Protein 3S98 (pdb70)

B-factor: mean 42.47, std 14.59, range [14.58, 125.99]

Organism: Homo sapiens (NCBI:txid9606)

GO terms:
  GO:0004905 type I interferon receptor activity (F, IDA)
  GO:0035458 cellular response to interferon-beta (P, IDA)
  GO:0008269 JAK pathway signal transduction adaptor activity (F, IDA)
  GO:0060337 type I interferon-mediated signaling pathway (P, IDA)
  GO:0007259 cell surface receptor signaling pathway via JAK-STAT (P, IDA)
  GO:0008269 JAK pathway signal transduction adaptor activity (F, TAS)
  GO:1901857 positive regulation of cellular respiration (P, IMP)
  GO:0005886 plasma membrane (C, IDA)
  GO:0005764 lysosome (C, EXP)
  GO:0005770 late endosome (C, EXP)
  GO:0005886 plasma membrane (C, EXP)
  GO:0004905 type I interferon receptor activity (F, IMP)
  GO:0005886 plasma membrane (C, IMP)
  GO:0005515 protein binding (F, IPI)
  GO:0019955 cytokine binding (F, IPI)
  GO:0005886 plasma membrane (C, TAS)
  GO:0009615 response to virus (P, TAS)
  GO:0007259 cell surface receptor signaling pathway via JAK-STAT (P, TAS)

Solvent-accessible surface area: 15325 Å² total

Radius of gyration: 26.73 Å; Cα contacts (8 Å, |Δi|>4): 646; chains: 1; bounding box: 54×43×88 Å

Structure (mmCIF, N/CA/C/O backbone):
data_3S98
#
_entry.id   3S98
#
_cell.length_a   47.090
_cell.length_b   86.180
_cell.length_c   91.340
_cell.angle_alpha   90.00
_cell.angle_beta   90.00
_cell.angle_gamma   90.00
#
_symmetry.space_group_name_H-M   'P 21 21 21'
#
loop_
_entity.id
_entity.type
_entity.pdbx_description
1 polymer 'Interferon alpha/beta receptor 1'
2 non-polymer 2-acetamido-2-deoxy-beta-D-glucopyranose
3 water water
#
loop_
_atom_site.group_PDB
_atom_site.id
_atom_site.type_symbol
_atom_site.label_atom_id
_atom_site.label_alt_id
_atom_site.label_comp_id
_atom_site.label_asym_id
_atom_site.label_entity_id
_atom_site.label_seq_id
_atom_site.pdbx_PDB_ins_code
_atom_site.Cartn_x
_atom_site.Cartn_y
_atom_site.Cartn_z
_atom_site.occupancy
_atom_site.B_iso_or_equiv
_atom_site.auth_seq_id
_atom_site.auth_comp_id
_atom_site.auth_asym_id
_atom_site.auth_atom_id
_atom_site.pdbx_PDB_model_num
ATOM 1 N N . GLN A 1 8 ? 12.640 -24.113 12.949 1.00 72.01 7 GLN A N 1
ATOM 2 C CA . GLN A 1 8 ? 11.711 -23.686 11.926 1.00 75.64 7 GLN A CA 1
ATOM 3 C C . GLN A 1 8 ? 12.362 -22.876 10.858 1.00 67.33 7 GLN A C 1
ATOM 4 O O . GLN A 1 8 ? 13.162 -22.045 11.125 1.00 64.55 7 GLN A O 1
ATOM 10 N N . LYS A 1 9 ? 12.028 -23.145 9.620 1.00 67.30 8 LYS A N 1
ATOM 11 C CA . LYS A 1 9 ? 12.577 -22.359 8.534 1.00 69.02 8 LYS A CA 1
ATOM 12 C C . LYS A 1 9 ? 11.605 -22.295 7.383 1.00 61.73 8 LYS A C 1
ATOM 13 O O . LYS A 1 9 ? 10.623 -23.002 7.343 1.00 52.02 8 LYS A O 1
ATOM 15 N N . VAL A 1 10 ? 11.893 -21.384 6.478 1.00 64.64 9 VAL A N 1
ATOM 16 C CA . VAL A 1 10 ? 11.033 -21.073 5.367 1.00 56.68 9 VAL A CA 1
ATOM 17 C C . VAL A 1 10 ? 11.808 -21.031 4.058 1.00 53.54 9 VAL A C 1
ATOM 18 O O . VAL A 1 10 ? 12.952 -20.632 4.004 1.00 47.45 9 VAL A O 1
ATOM 22 N N . GLU A 1 11 ? 11.140 -21.458 3.008 1.00 45.16 10 GLU A N 1
ATOM 23 C CA . GLU A 1 11 ? 11.630 -21.296 1.651 1.00 48.05 10 GLU A CA 1
ATOM 24 C C . GLU A 1 11 ? 10.534 -20.569 0.903 1.00 44.89 10 GLU A C 1
ATOM 25 O O . GLU A 1 11 ? 9.404 -20.464 1.391 1.00 36.32 10 GLU A O 1
ATOM 27 N N . VAL A 1 12 ? 10.859 -20.059 -0.276 1.00 40.54 11 VAL A N 1
ATOM 28 C CA . VAL A 1 12 ? 9.859 -19.388 -1.080 1.00 35.88 11 VAL A CA 1
ATOM 29 C C . VAL A 1 12 ? 9.918 -19.917 -2.502 1.00 39.94 11 VAL A C 1
ATOM 30 O O . VAL A 1 12 ? 10.995 -20.118 -3.071 1.00 40.99 11 VAL A O 1
ATOM 34 N N . ASP A 1 13 ? 8.745 -20.182 -3.052 1.00 40.48 12 ASP A N 1
ATOM 35 C CA . ASP A 1 13 ? 8.636 -20.597 -4.436 1.00 36.64 12 ASP A CA 1
ATOM 36 C C . ASP A 1 13 ? 8.074 -19.416 -5.178 1.00 34.89 12 ASP A C 1
ATOM 37 O O . ASP A 1 13 ? 7.552 -18.483 -4.556 1.00 30.47 12 ASP A O 1
ATOM 42 N N . ILE A 1 14 ? 8.194 -19.436 -6.500 1.00 31.61 13 ILE A N 1
ATOM 43 C CA . ILE A 1 14 ? 7.603 -18.392 -7.311 1.00 32.17 13 ILE A CA 1
ATOM 44 C C . ILE A 1 14 ? 6.790 -19.044 -8.428 1.00 36.43 13 ILE A C 1
ATOM 45 O O . ILE A 1 14 ? 7.263 -19.965 -9.108 1.00 37.66 13 ILE A O 1
ATOM 50 N N . ILE A 1 15 ? 5.553 -18.598 -8.581 1.00 31.90 14 ILE A N 1
ATOM 51 C CA . ILE A 1 15 ? 4.768 -18.952 -9.756 1.00 35.05 14 ILE A CA 1
ATOM 52 C C . ILE A 1 15 ? 4.374 -17.644 -10.415 1.00 41.54 14 ILE A C 1
ATOM 53 O O . ILE A 1 15 ? 3.760 -16.794 -9.770 1.00 35.31 14 ILE A O 1
ATOM 58 N N . ASP A 1 16 ? 4.738 -17.472 -11.687 1.00 34.89 15 ASP A N 1
ATOM 59 C CA . ASP A 1 16 ? 4.522 -16.196 -12.366 1.00 35.54 15 ASP A CA 1
ATOM 60 C C . ASP A 1 16 ? 4.974 -15.007 -11.503 1.00 32.80 15 ASP A C 1
ATOM 61 O O . ASP A 1 16 ? 6.158 -14.891 -11.182 1.00 37.61 15 ASP A O 1
ATOM 66 N N . ASP A 1 17 ? 4.047 -14.116 -11.152 1.00 33.88 16 ASP A N 1
ATOM 67 C CA . ASP A 1 17 ? 4.406 -12.905 -10.409 1.00 40.31 16 ASP A CA 1
ATOM 68 C C . ASP A 1 17 ? 4.187 -13.035 -8.895 1.00 38.91 16 ASP A C 1
ATOM 69 O O . ASP A 1 17 ? 4.101 -12.021 -8.199 1.00 34.84 16 ASP A O 1
ATOM 74 N N . ASN A 1 18 ? 4.087 -14.223 -8.358 1.00 36.44 17 ASN A N 1
ATOM 75 C CA . ASN A 1 18 ? 3.836 -14.376 -6.934 1.00 33.98 17 ASN A CA 1
ATOM 76 C C . ASN A 1 18 ? 4.909 -15.101 -6.167 1.00 34.30 17 ASN A C 1
ATOM 77 O O . ASN A 1 18 ? 5.365 -16.105 -6.588 1.00 29.88 17 ASN A O 1
ATOM 82 N N . PHE A 1 19 ? 5.280 -14.558 -5.004 1.00 35.29 18 PHE A N 1
ATOM 83 C CA . PHE A 1 19 ? 6.084 -15.260 -4.019 1.00 33.53 18 PHE A CA 1
ATOM 84 C C . PHE A 1 19 ? 5.110 -16.153 -3.255 1.00 34.21 18 PHE A C 1
ATOM 85 O O . PHE A 1 19 ? 4.008 -15.718 -2.921 1.00 34.38 18 PHE A O 1
ATOM 93 N N . ILE A 1 20 ? 5.471 -17.383 -3.000 1.00 27.64 19 ILE A N 1
ATOM 94 C CA . ILE A 1 20 ? 4.641 -18.282 -2.234 1.00 27.83 19 ILE A CA 1
ATOM 95 C C . ILE A 1 20 ? 5.436 -18.985 -1.106 1.00 30.67 19 ILE A C 1
ATOM 96 O O . ILE A 1 20 ? 6.342 -19.709 -1.349 1.00 30.57 19 ILE A O 1
ATOM 101 N N . LEU A 1 21 ? 5.058 -18.732 0.129 1.00 34.72 20 LEU A N 1
ATOM 102 C CA . LEU A 1 21 ? 5.753 -19.281 1.283 1.00 41.16 20 LEU A CA 1
ATOM 103 C C . LEU A 1 21 ? 5.578 -20.750 1.496 1.00 48.71 20 LEU A C 1
ATOM 104 O O . LEU A 1 21 ? 4.504 -21.234 1.490 1.00 49.93 20 LEU A O 1
ATOM 109 N N . ARG A 1 22 ? 6.660 -21.441 1.736 1.00 40.59 21 ARG A N 1
ATOM 110 C CA . ARG A 1 22 ? 6.593 -22.803 2.092 1.00 48.34 21 ARG A CA 1
ATOM 111 C C . ARG A 1 22 ? 7.266 -22.996 3.437 1.00 58.24 21 ARG A C 1
ATOM 112 O O . ARG A 1 22 ? 8.437 -22.795 3.575 1.00 60.86 21 ARG A O 1
ATOM 120 N N . TRP A 1 23 ? 6.513 -23.436 4.420 1.00 63.49 22 TRP A N 1
ATOM 121 C CA . TRP A 1 23 ? 7.068 -23.803 5.712 1.00 71.80 22 TRP A CA 1
ATOM 122 C C . TRP A 1 23 ? 7.470 -25.276 5.755 1.00 74.99 22 TRP A C 1
ATOM 123 O O . TRP A 1 23 ? 8.390 -25.677 6.464 1.00 76.69 22 TRP A O 1
ATOM 134 N N . ASN A 1 32 ? -2.820 -18.066 15.075 1.00 70.54 31 ASN A N 1
ATOM 135 C CA . ASN A 1 32 ? -3.461 -16.857 14.548 1.00 67.20 31 ASN A CA 1
ATOM 136 C C . ASN A 1 32 ? -2.434 -15.922 13.898 1.00 56.49 31 ASN A C 1
ATOM 137 O O . ASN A 1 32 ? -2.083 -14.889 14.467 1.00 54.94 31 ASN A O 1
ATOM 139 N N . VAL A 1 33 ? -1.981 -16.267 12.695 1.00 55.80 32 VAL A N 1
ATOM 140 C CA . VAL A 1 33 ? -0.755 -15.674 12.157 1.00 44.64 32 VAL A CA 1
ATOM 141 C C . VAL A 1 33 ? -0.917 -14.830 10.882 1.00 47.66 32 VAL A C 1
ATOM 142 O O . VAL A 1 33 ? -1.685 -15.175 9.977 1.00 45.98 32 VAL A O 1
ATOM 146 N N . THR A 1 34 ? -0.190 -13.714 10.821 1.00 39.81 33 THR A N 1
ATOM 147 C CA . THR A 1 34 ? -0.119 -12.907 9.603 1.00 45.17 33 THR A CA 1
ATOM 148 C C . THR A 1 34 ? 1.322 -12.895 9.065 1.00 42.11 33 THR A C 1
ATOM 149 O O . THR A 1 34 ? 2.256 -13.226 9.797 1.00 39.44 33 THR A O 1
ATOM 153 N N . PHE A 1 35 ? 1.499 -12.545 7.791 1.00 33.64 34 PHE A N 1
ATOM 154 C CA . PHE A 1 35 ? 2.834 -12.513 7.190 1.00 33.47 34 PHE A CA 1
ATOM 155 C C . PHE A 1 35 ? 3.175 -11.152 6.589 1.00 33.49 34 PHE A C 1
ATOM 156 O O . PHE A 1 35 ? 2.322 -10.492 5.994 1.00 33.08 34 PHE A O 1
ATOM 164 N N . SER A 1 36 ? 4.428 -10.740 6.747 1.00 29.33 35 SER A N 1
ATOM 165 C CA . SER A 1 36 ? 4.920 -9.511 6.130 1.00 32.81 35 SER A CA 1
ATOM 166 C C . SER A 1 36 ? 6.216 -9.804 5.375 1.00 31.63 35 SER A C 1
ATOM 167 O O . SER A 1 36 ? 7.116 -10.461 5.900 1.00 30.34 35 SER A O 1
ATOM 170 N N . PHE A 1 37 ? 6.323 -9.310 4.148 1.00 24.89 36 PHE A N 1
ATOM 171 C CA . PHE A 1 37 ? 7.504 -9.580 3.339 1.00 25.71 36 PHE A CA 1
ATOM 172 C C . PHE A 1 37 ? 8.411 -8.352 3.241 1.00 27.97 36 PHE A C 1
ATOM 173 O O . PHE A 1 37 ? 7.927 -7.241 3.011 1.00 33.53 36 PHE A O 1
ATOM 181 N N . ASP A 1 38 ? 9.718 -8.555 3.411 1.00 24.34 37 ASP A N 1
ATOM 182 C CA . ASP A 1 38 ? 10.730 -7.533 3.104 1.00 25.47 37 ASP A CA 1
ATOM 183 C C . ASP A 1 38 ? 11.658 -8.127 2.052 1.00 28.79 37 ASP A C 1
ATOM 184 O O . ASP A 1 38 ? 11.736 -9.352 1.921 1.00 27.94 37 ASP A O 1
ATOM 189 N N . TYR A 1 39 ? 12.374 -7.281 1.312 1.00 25.87 38 TYR A N 1
ATOM 190 C CA . TYR A 1 39 ? 13.465 -7.783 0.493 1.00 25.79 38 TYR A CA 1
ATOM 191 C C . TYR A 1 39 ? 14.648 -6.828 0.556 1.00 26.07 38 TYR A C 1
ATOM 192 O O . TYR A 1 39 ? 14.543 -5.710 1.064 1.00 30.16 38 TYR A O 1
ATOM 201 N N . GLN A 1 40 ? 15.763 -7.300 0.070 1.00 31.18 39 GLN A N 1
ATOM 202 C CA . GLN A 1 40 ? 16.942 -6.511 -0.126 1.00 31.12 39 GLN A CA 1
ATOM 203 C C . GLN A 1 40 ? 17.721 -7.053 -1.320 1.00 38.71 39 GLN A C 1
ATOM 204 O O . GLN A 1 40 ? 17.706 -8.222 -1.526 1.00 32.81 39 GLN A O 1
ATOM 210 N N . LYS A 1 41 ? 18.427 -6.198 -2.054 1.00 32.96 40 LYS A N 1
ATOM 211 C CA . LYS A 1 41 ? 19.342 -6.724 -3.068 1.00 38.61 40 LYS A CA 1
ATOM 212 C C . LYS A 1 41 ? 20.541 -7.336 -2.353 1.00 41.26 40 LYS A C 1
ATOM 213 O O . LYS A 1 41 ? 20.985 -6.831 -1.318 1.00 40.50 40 LYS A O 1
ATOM 219 N N . THR A 1 42 ? 21.054 -8.446 -2.866 1.00 47.44 41 THR A N 1
ATOM 220 C CA . THR A 1 42 ? 22.103 -9.137 -2.119 1.00 63.51 41 THR A CA 1
ATOM 221 C C . THR A 1 42 ? 23.322 -8.221 -1.977 1.00 67.92 41 THR A C 1
ATOM 222 O O . THR A 1 42 ? 23.630 -7.435 -2.879 1.00 58.29 41 THR A O 1
ATOM 226 N N . GLY A 1 43 ? 23.988 -8.294 -0.828 1.00 75.92 42 GLY A N 1
ATOM 227 C CA . GLY A 1 43 ? 25.094 -7.395 -0.539 1.00 82.68 42 GLY A CA 1
ATOM 228 C C . GLY A 1 43 ? 24.605 -6.037 -0.063 1.00 85.01 42 GLY A C 1
ATOM 229 O O . GLY A 1 43 ? 25.164 -4.991 -0.416 1.00 89.25 42 GLY A O 1
ATOM 238 N N . ASP A 1 45 ? 22.669 -3.708 3.341 1.00 57.38 44 ASP A N 1
ATOM 239 C CA . ASP A 1 45 ? 22.539 -3.610 4.786 1.00 58.34 44 ASP A CA 1
ATOM 240 C C . ASP A 1 45 ? 21.118 -3.942 5.241 1.00 47.72 44 ASP A C 1
ATOM 241 O O . ASP A 1 45 ? 20.882 -4.935 5.927 1.00 42.23 44 ASP A O 1
ATOM 246 N N . ASN A 1 46 ? 20.173 -3.090 4.924 1.00 38.86 45 ASN A N 1
ATOM 247 C CA . ASN A 1 46 ? 18.839 -3.124 5.432 1.00 32.18 45 ASN A CA 1
ATOM 248 C C . ASN A 1 46 ? 17.786 -3.806 4.609 1.00 37.83 45 ASN A C 1
ATOM 249 O O . ASN A 1 46 ? 18.046 -4.267 3.537 1.00 30.65 45 ASN A O 1
ATOM 254 N N . TRP A 1 47 ? 16.595 -3.860 5.173 1.00 26.12 46 TRP A N 1
ATOM 255 C CA . TRP A 1 47 ? 15.464 -4.501 4.540 1.00 29.69 46 TRP A CA 1
ATOM 256 C C . TRP A 1 47 ? 14.453 -3.464 4.095 1.00 34.29 46 TRP A C 1
ATOM 257 O O . TRP A 1 47 ? 14.277 -2.430 4.742 1.00 37.33 46 TRP A O 1
ATOM 268 N N . ILE A 1 48 ? 13.799 -3.760 2.975 1.00 28.43 47 ILE A N 1
ATOM 269 C CA . ILE A 1 48 ? 12.788 -2.900 2.404 1.00 25.98 47 ILE A CA 1
ATOM 270 C C . ILE A 1 48 ? 11.457 -3.621 2.381 1.00 29.71 47 ILE A C 1
ATOM 271 O O . ILE A 1 48 ? 11.375 -4.739 1.877 1.00 28.35 47 ILE A O 1
ATOM 276 N N . LYS A 1 49 ? 10.405 -2.973 2.871 1.00 30.31 48 LYS A N 1
ATOM 277 C CA . LYS A 1 49 ? 9.081 -3.593 2.885 1.00 32.65 48 LYS A CA 1
ATOM 278 C C . LYS A 1 49 ? 8.521 -3.723 1.472 1.00 38.25 48 LYS A C 1
ATOM 279 O O . LYS A 1 49 ? 8.676 -2.820 0.643 1.00 38.09 48 LYS A O 1
ATOM 285 N N . LEU A 1 50 ? 7.894 -4.862 1.199 1.00 31.91 49 LEU A N 1
ATOM 286 C CA . LEU A 1 50 ? 7.160 -5.056 -0.047 1.00 37.97 49 LEU A CA 1
ATOM 287 C C . LEU A 1 50 ? 5.742 -4.529 0.127 1.00 48.39 49 LEU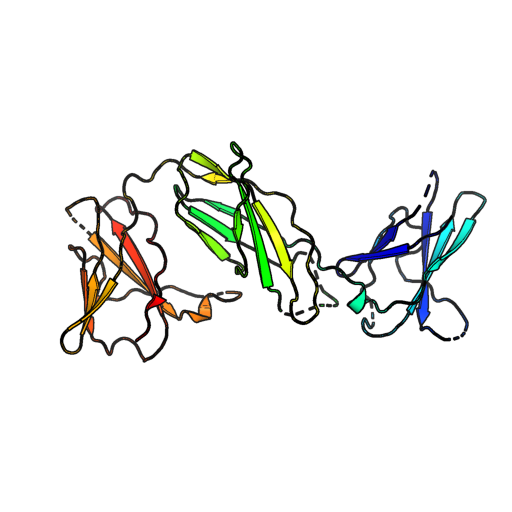 A C 1
ATOM 288 O O . LEU A 1 50 ? 4.983 -5.019 0.968 1.00 40.95 49 LEU A O 1
ATOM 293 N N A SER A 1 51 ? 5.396 -3.519 -0.665 0.50 59.35 50 SER A N 1
ATOM 294 N N B SER A 1 51 ? 5.394 -3.531 -0.680 0.50 59.32 50 SER A N 1
ATOM 295 C CA A SER A 1 51 ? 4.099 -2.860 -0.558 0.50 63.09 50 SER A CA 1
ATOM 296 C CA B SER A 1 51 ? 4.098 -2.870 -0.586 0.50 63.09 50 SER A CA 1
ATOM 297 C C A SER A 1 51 ? 2.952 -3.804 -0.892 0.50 60.43 50 SER A C 1
ATOM 298 C C B SER A 1 51 ? 2.957 -3.832 -0.883 0.50 60.42 50 SER A C 1
ATOM 299 O O A SER A 1 51 ? 2.998 -4.531 -1.885 0.50 63.54 50 SER A O 1
ATOM 300 O O B SER A 1 51 ? 3.011 -4.599 -1.846 0.50 63.48 50 SER A O 1
ATOM 305 N N . GLY A 1 52 ? 1.926 -3.787 -0.048 1.00 55.63 51 GLY A N 1
ATOM 306 C CA . GLY A 1 52 ? 0.753 -4.615 -0.246 1.00 51.64 51 GLY A CA 1
ATOM 307 C C . GLY A 1 52 ? 0.982 -6.033 0.221 1.00 48.48 51 GLY A C 1
ATOM 308 O O . GLY A 1 52 ? 0.144 -6.904 0.007 1.00 46.68 51 GLY A O 1
ATOM 309 N N . CYS A 1 53 ? 2.124 -6.269 0.858 1.00 44.76 52 CYS A N 1
ATOM 310 C CA . CYS A 1 53 ? 2.435 -7.594 1.381 1.00 38.48 52 CYS A CA 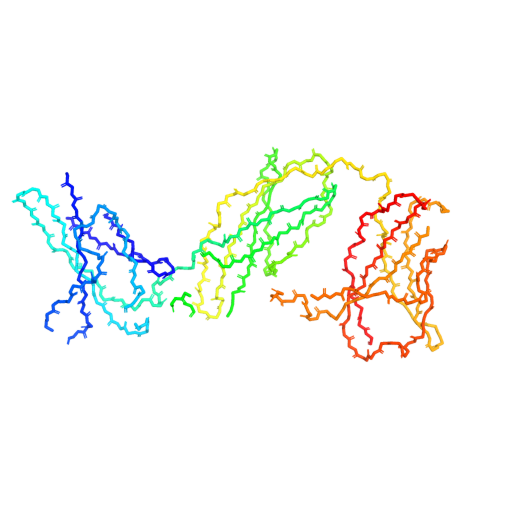1
ATOM 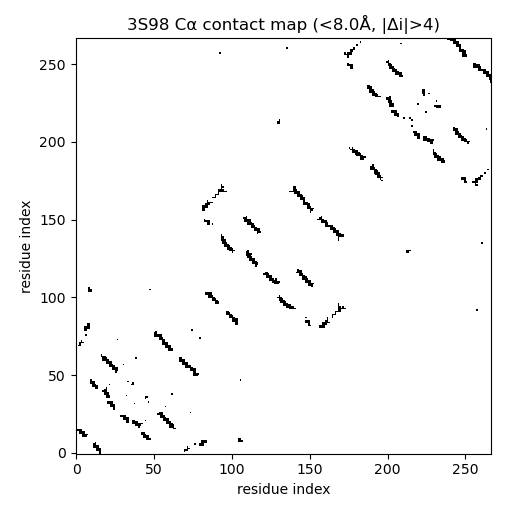311 C C . CYS A 1 53 ? 2.775 -7.502 2.859 1.00 37.68 52 CYS A C 1
ATOM 312 O O . CYS A 1 53 ? 3.662 -8.197 3.344 1.00 32.64 52 CYS A O 1
ATOM 315 N N . GLN A 1 54 ? 2.055 -6.637 3.565 1.00 32.92 53 GLN A N 1
ATOM 316 C CA . GLN A 1 54 ? 2.280 -6.408 4.987 1.00 32.02 53 GLN A CA 1
ATOM 317 C C . GLN A 1 54 ? 1.041 -6.810 5.783 1.00 38.03 53 GLN A C 1
ATOM 318 O O . GLN A 1 54 ? -0.074 -6.457 5.414 1.00 49.06 53 GLN A O 1
ATOM 324 N N . ASN A 1 55 ? 1.231 -7.569 6.832 1.00 33.28 54 ASN A N 1
ATOM 325 C CA . ASN A 1 55 ? 0.143 -8.057 7.662 1.00 49.69 54 ASN A CA 1
ATOM 326 C C . ASN A 1 55 ? -0.932 -8.778 6.868 1.00 52.19 54 ASN A C 1
ATOM 327 O O . ASN A 1 55 ? -2.074 -8.463 6.998 1.00 47.89 54 ASN A O 1
ATOM 332 N N . ILE A 1 56 ? -0.543 -9.707 6.010 1.00 49.56 55 ILE A N 1
ATOM 333 C CA . ILE A 1 56 ? -1.517 -10.493 5.261 1.00 46.58 55 ILE A CA 1
ATOM 334 C C . ILE A 1 56 ? -1.706 -11.890 5.858 1.00 44.32 55 ILE A C 1
ATOM 335 O O . ILE A 1 56 ? -0.808 -12.434 6.502 1.00 41.41 55 ILE A O 1
ATOM 340 N N . THR A 1 57 ? -2.887 -12.463 5.649 1.00 42.22 56 THR A N 1
ATOM 341 C CA . THR A 1 57 ? -3.153 -13.823 6.090 1.00 40.35 56 THR A CA 1
ATOM 342 C C . THR A 1 57 ? -2.636 -14.804 5.052 1.00 42.61 56 THR A C 1
ATOM 343 O O . THR A 1 57 ? -2.268 -15.933 5.373 1.00 47.13 56 THR A O 1
ATOM 347 N N . SER A 1 58 ? -2.607 -14.373 3.814 1.00 45.82 57 SER A N 1
ATOM 348 C CA . SER A 1 58 ? -2.181 -15.198 2.732 1.00 36.16 57 SER A CA 1
ATOM 349 C C . SER A 1 58 ? -0.715 -15.438 2.730 1.00 42.90 57 SER A C 1
ATOM 350 O O . SER A 1 58 ? 0.026 -14.593 3.092 1.00 42.83 57 SER A O 1
ATOM 353 N N . THR A 1 59 ? -0.307 -16.597 2.266 1.00 44.13 58 THR A N 1
ATOM 354 C CA . THR A 1 59 ? 1.088 -16.915 2.126 1.00 43.79 58 THR A CA 1
ATOM 355 C C . THR A 1 59 ? 1.640 -16.468 0.763 1.00 40.00 58 THR A C 1
ATOM 356 O O . THR A 1 59 ? 2.753 -16.725 0.458 1.00 37.23 58 THR A O 1
ATOM 360 N N . LYS A 1 60 ? 0.821 -15.797 -0.019 1.00 33.80 59 LYS A N 1
ATOM 361 C CA . LYS A 1 60 ? 1.185 -15.317 -1.345 1.00 33.17 59 LYS A CA 1
ATOM 362 C C . LYS A 1 60 ? 1.375 -13.825 -1.419 1.00 37.34 59 LYS A C 1
ATOM 363 O O . LYS A 1 60 ? 0.572 -13.074 -0.963 1.00 43.68 59 LYS A O 1
ATOM 369 N N . CYS A 1 61 ? 2.455 -13.406 -2.010 1.00 31.76 60 CYS A N 1
ATOM 370 C CA . CYS A 1 61 ? 2.727 -11.984 -2.165 1.00 31.45 60 CYS A CA 1
ATOM 371 C C . CYS A 1 61 ? 2.953 -11.662 -3.625 1.00 40.38 60 CYS A C 1
ATOM 372 O O . CYS A 1 61 ? 3.917 -12.141 -4.229 1.00 37.30 60 CYS A O 1
ATOM 375 N N . ASN A 1 62 ? 2.085 -10.886 -4.231 1.00 42.33 61 ASN A N 1
ATOM 376 C CA . ASN A 1 62 ? 2.260 -10.505 -5.623 1.00 44.48 61 ASN A CA 1
ATOM 377 C C . ASN A 1 62 ? 3.254 -9.379 -5.784 1.00 51.03 61 ASN A C 1
ATOM 378 O O . ASN A 1 62 ? 3.038 -8.327 -5.268 1.00 59.76 61 ASN A O 1
ATOM 383 N N . PHE A 1 63 ? 4.349 -9.598 -6.469 1.00 41.19 62 PHE A N 1
ATOM 384 C CA . PHE A 1 63 ? 5.334 -8.568 -6.534 1.00 48.30 62 PHE A CA 1
ATOM 385 C C . PHE A 1 63 ? 5.488 -7.779 -7.797 1.00 59.71 62 PHE A C 1
ATOM 386 O O . PHE A 1 63 ? 6.522 -7.238 -8.045 1.00 67.14 62 PHE A O 1
ATOM 394 N N . SER A 1 64 ? 4.457 -7.657 -8.569 1.00 59.57 63 SER A N 1
ATOM 395 C CA . SER A 1 64 ? 4.570 -6.794 -9.685 1.00 68.99 63 SER A CA 1
ATOM 396 C C . SER A 1 64 ? 4.455 -5.322 -9.269 1.00 73.24 63 SER A C 1
ATOM 397 O O . SER A 1 64 ? 3.388 -4.780 -9.092 1.00 76.49 63 SER A O 1
ATOM 400 N N . SER A 1 65 ? 5.581 -4.675 -9.129 1.00 69.52 64 SER A N 1
ATOM 401 C CA . SER A 1 65 ? 5.604 -3.248 -9.027 1.00 69.16 64 SER A CA 1
ATOM 402 C C . SER A 1 65 ? 6.729 -2.811 -8.166 1.00 68.19 64 SER A C 1
ATOM 403 O O . SER A 1 65 ? 7.862 -2.978 -8.562 1.00 72.38 64 SER A O 1
ATOM 406 N N . ASN A 1 69 ? 12.655 -6.341 -10.921 1.00 64.93 68 ASN A N 1
ATOM 407 C CA . ASN A 1 69 ? 13.685 -6.601 -11.936 1.00 67.66 68 ASN A CA 1
ATOM 408 C C . ASN A 1 69 ? 14.258 -8.019 -11.833 1.00 64.54 68 ASN A C 1
ATOM 409 O O . ASN A 1 69 ? 15.275 -8.252 -11.171 1.00 62.78 68 ASN A O 1
ATOM 411 N N . VAL A 1 70 ? 13.631 -8.949 -12.546 1.00 51.70 69 VAL A N 1
ATOM 412 C CA . VAL A 1 70 ? 13.714 -10.373 -12.205 1.00 46.35 69 VAL A CA 1
ATOM 413 C C . VAL A 1 70 ? 15.035 -11.107 -12.485 1.00 49.69 69 VAL A C 1
ATOM 414 O O . VAL A 1 70 ? 15.152 -12.306 -12.196 1.00 48.73 69 VAL A O 1
ATOM 418 N N . TYR A 1 71 ? 16.033 -10.403 -13.015 1.00 47.99 70 TYR A N 1
ATOM 419 C CA . TYR A 1 71 ? 17.350 -11.013 -13.203 1.00 50.76 70 TYR A CA 1
ATOM 420 C C . TYR A 1 71 ? 18.363 -10.547 -12.145 1.00 54.08 70 TYR A C 1
ATOM 421 O O . TYR A 1 71 ? 19.532 -10.947 -12.173 1.00 54.60 70 TYR A O 1
ATOM 430 N N . GLU A 1 72 ? 17.899 -9.726 -11.200 1.00 52.86 71 GLU A N 1
ATOM 431 C CA . GLU A 1 72 ? 18.737 -9.284 -10.079 1.00 51.07 71 GLU A CA 1
ATOM 432 C C . GLU A 1 72 ? 18.598 -10.217 -8.875 1.00 48.03 71 GLU A C 1
ATOM 433 O O . GLU A 1 72 ? 17.496 -10.658 -8.540 1.00 45.52 71 GLU A O 1
ATOM 435 N N . GLU A 1 73 ? 19.717 -10.510 -8.225 1.00 45.15 72 GLU A N 1
ATOM 436 C CA . GLU A 1 73 ? 19.707 -11.378 -7.068 1.00 47.10 72 GLU A CA 1
ATOM 437 C C . GLU A 1 73 ? 19.128 -10.618 -5.882 1.00 45.21 72 GLU A C 1
ATOM 438 O O . GLU A 1 73 ? 19.416 -9.434 -5.700 1.00 37.80 72 GLU A O 1
ATOM 444 N N . ILE A 1 74 ? 18.298 -11.294 -5.091 1.00 42.14 73 ILE A N 1
ATOM 445 C CA . ILE A 1 74 ? 17.708 -10.689 -3.895 1.00 37.29 73 ILE A CA 1
ATOM 446 C C . ILE A 1 74 ? 17.527 -11.719 -2.795 1.00 36.22 73 ILE A C 1
ATOM 447 O O . ILE A 1 74 ? 17.628 -12.923 -3.034 1.00 32.53 73 ILE A O 1
ATOM 452 N N . LYS A 1 75 ? 17.265 -11.237 -1.585 1.00 30.51 74 LYS A N 1
ATOM 453 C CA . LYS A 1 75 ? 16.828 -12.106 -0.494 1.00 28.32 74 LYS A CA 1
ATOM 454 C C . LYS A 1 75 ? 15.472 -11.606 0.004 1.00 27.71 74 LYS A C 1
ATOM 455 O O . LYS A 1 75 ? 15.117 -10.446 -0.199 1.00 30.39 74 LYS A O 1
ATOM 461 N N . LEU A 1 76 ? 14.714 -12.481 0.648 1.00 22.66 75 LEU A N 1
ATOM 462 C CA . LEU A 1 76 ? 13.496 -12.055 1.308 1.00 26.58 75 LEU A CA 1
ATOM 463 C C . LEU A 1 76 ? 13.644 -12.265 2.806 1.00 30.96 75 LEU A C 1
ATOM 464 O O . LEU A 1 76 ? 14.405 -13.127 3.254 1.00 33.64 75 LEU A O 1
ATOM 469 N N . ARG A 1 77 ? 12.887 -11.509 3.574 1.00 21.76 76 ARG A N 1
ATOM 470 C CA . ARG A 1 77 ? 12.725 -11.712 4.988 1.00 19.66 76 ARG A CA 1
ATOM 471 C C . ARG A 1 77 ? 11.266 -11.801 5.228 1.00 29.28 76 ARG A C 1
ATOM 472 O O . ARG A 1 77 ? 10.564 -10.953 4.836 1.00 28.48 76 ARG A O 1
ATOM 480 N N . ILE A 1 78 ? 10.834 -12.831 5.909 1.00 23.23 77 ILE A N 1
ATOM 481 C CA . ILE A 1 78 ? 9.458 -13.007 6.192 1.00 23.44 77 ILE A CA 1
ATOM 482 C C . ILE A 1 78 ? 9.227 -12.814 7.701 1.00 28.45 77 ILE A C 1
ATOM 483 O O . ILE A 1 78 ? 9.774 -13.481 8.486 1.00 27.72 77 ILE A O 1
ATOM 488 N N . ARG A 1 79 ? 8.374 -11.899 8.037 1.00 31.69 78 ARG A N 1
ATOM 489 C CA . ARG A 1 79 ? 8.062 -11.641 9.424 1.00 29.29 78 ARG A CA 1
ATOM 490 C C . ARG A 1 79 ? 6.729 -12.279 9.744 1.00 34.11 78 ARG A C 1
ATOM 491 O O . ARG A 1 79 ? 5.736 -11.870 9.274 1.00 32.12 78 ARG A O 1
ATOM 499 N N . ALA A 1 80 ? 6.757 -13.299 10.574 1.00 32.45 79 ALA A N 1
ATOM 500 C CA . ALA A 1 80 ? 5.565 -14.059 10.938 1.00 32.38 79 ALA A CA 1
ATOM 501 C C . ALA A 1 80 ? 5.077 -13.560 12.289 1.00 36.44 79 ALA A C 1
ATOM 502 O O . ALA A 1 80 ? 5.780 -13.690 13.293 1.00 30.92 79 ALA A O 1
ATOM 504 N N . GLU A 1 81 ? 3.882 -12.985 12.307 1.00 37.06 80 GLU A N 1
ATOM 505 C CA . GLU A 1 81 ? 3.409 -12.276 13.490 1.00 39.95 80 GLU A CA 1
ATOM 506 C C . GLU A 1 81 ? 2.140 -12.878 14.070 1.00 44.49 80 GLU A C 1
ATOM 507 O O . GLU A 1 81 ? 1.282 -13.379 13.343 1.00 46.23 80 GLU A O 1
ATOM 509 N N . LYS A 1 82 ? 2.008 -12.812 15.377 1.00 55.01 81 LYS A N 1
ATOM 510 C CA . LYS A 1 82 ? 0.814 -13.213 16.090 1.00 56.94 81 LYS A CA 1
ATOM 511 C C . LYS A 1 82 ? 0.404 -12.049 16.989 1.00 63.14 81 LYS A C 1
ATOM 512 O O . LYS A 1 82 ? 0.944 -10.977 16.891 1.00 60.81 81 LYS A O 1
ATOM 518 N N . GLU A 1 83 ? -0.529 -12.290 17.896 1.00 65.79 82 GLU A N 1
ATOM 519 C CA . GLU A 1 83 ? -0.960 -11.247 18.837 1.00 67.16 82 GLU A CA 1
ATOM 520 C C . GLU A 1 83 ? 0.187 -10.655 19.636 1.00 59.67 82 GLU A C 1
ATOM 521 O O . GLU A 1 83 ? 0.314 -9.453 19.715 1.00 57.78 82 GLU A O 1
ATOM 523 N N . ASN A 1 84 ? 1.039 -11.494 20.181 1.00 48.91 83 ASN A N 1
ATOM 524 C CA . ASN A 1 84 ? 2.052 -10.980 21.054 1.00 51.02 83 ASN A CA 1
ATOM 525 C C . ASN A 1 84 ? 3.461 -11.416 20.791 1.00 42.50 83 ASN A C 1
ATOM 526 O O . ASN A 1 84 ? 4.320 -11.146 21.542 1.00 41.83 83 ASN A O 1
ATOM 528 N N . THR A 1 85 ? 3.684 -12.092 19.699 1.00 35.53 84 THR A N 1
ATOM 529 C CA . THR A 1 85 ? 4.986 -12.561 19.399 1.00 35.88 84 THR A CA 1
ATOM 530 C C . THR A 1 85 ? 5.230 -12.649 17.876 1.00 40.59 84 THR A C 1
ATOM 531 O O . THR A 1 85 ? 4.335 -12.681 17.127 1.00 33.08 84 THR A O 1
ATOM 535 N N . SER A 1 86 ? 6.469 -12.702 17.495 1.00 33.17 85 SER A N 1
ATOM 536 C CA . SER A 1 86 ? 6.789 -12.822 16.082 1.00 31.04 85 SER A CA 1
ATOM 537 C C . SER A 1 86 ? 8.204 -13.333 15.903 1.00 31.76 85 SER A C 1
ATOM 538 O O . SER A 1 86 ? 9.006 -13.291 16.828 1.00 33.22 85 SER A O 1
ATOM 541 N N . SER A 1 87 ? 8.503 -13.847 14.712 1.00 31.91 86 SER A N 1
ATOM 542 C CA . SER A 1 87 ? 9.853 -14.277 14.396 1.00 25.93 86 SER A CA 1
ATOM 543 C C . SER A 1 87 ? 10.127 -13.872 12.950 1.00 31.81 86 SER A C 1
ATOM 544 O O . SER A 1 87 ? 9.208 -13.838 12.133 1.00 32.47 86 SER A O 1
ATOM 547 N N . TRP A 1 88 ? 11.384 -13.562 12.652 1.00 28.81 87 TRP A N 1
ATOM 548 C CA . TRP A 1 88 ? 11.742 -13.057 11.336 1.00 31.79 87 TRP A CA 1
ATOM 549 C C . TRP A 1 88 ? 12.659 -14.049 10.652 1.00 36.24 87 TRP A C 1
ATOM 550 O O . TRP A 1 88 ? 13.774 -14.307 11.124 1.00 41.27 87 TRP A O 1
ATOM 561 N N . TYR A 1 89 ? 12.207 -14.600 9.536 1.00 31.49 88 TYR A N 1
ATOM 562 C CA . TYR A 1 89 ? 12.998 -15.601 8.836 1.00 31.75 88 TYR A CA 1
ATOM 563 C C . TYR A 1 89 ? 13.537 -15.032 7.542 1.00 40.33 88 TYR A C 1
ATOM 564 O O . TYR A 1 89 ? 12.809 -14.371 6.803 1.00 30.73 88 TYR A O 1
ATOM 573 N N . GLU A 1 90 ? 14.819 -15.270 7.289 1.00 35.66 89 GLU A N 1
ATOM 574 C CA . GLU A 1 90 ? 15.438 -14.880 6.037 1.00 34.73 89 GLU A CA 1
ATOM 575 C C . GLU A 1 90 ? 15.445 -16.068 5.086 1.00 36.25 89 GLU A C 1
ATOM 576 O O . GLU A 1 90 ? 15.483 -17.222 5.513 1.00 42.30 89 GLU A O 1
ATOM 582 N N . VAL A 1 91 ? 15.389 -15.779 3.795 1.00 29.64 90 VAL A N 1
ATOM 583 C CA . VAL A 1 91 ? 15.460 -16.807 2.763 1.00 31.20 90 VAL A CA 1
ATOM 584 C C . VAL A 1 91 ? 16.794 -16.658 2.032 1.00 34.59 90 VAL A C 1
ATOM 585 O O . VAL A 1 91 ? 17.285 -15.541 1.874 1.00 38.16 90 VAL A O 1
ATOM 589 N N . ASP A 1 92 ? 17.394 -17.766 1.604 1.00 41.56 91 ASP A N 1
ATOM 590 C CA . ASP A 1 92 ? 18.632 -17.693 0.823 1.00 41.94 91 ASP A CA 1
ATOM 591 C C . ASP A 1 92 ? 18.495 -16.872 -0.462 1.00 41.91 91 ASP A C 1
ATOM 592 O O . ASP A 1 92 ? 17.424 -16.823 -1.074 1.00 41.99 91 ASP A O 1
ATOM 597 N N A SER A 1 93 ? 19.589 -16.232 -0.864 0.70 38.97 92 SER A N 1
ATOM 598 N N B SER A 1 93 ? 19.592 -16.241 -0.869 0.30 39.41 92 SER A N 1
ATOM 599 C CA A SER A 1 93 ? 19.632 -15.435 -2.086 0.70 39.51 92 SER A CA 1
ATOM 600 C CA B SER A 1 93 ? 19.619 -15.436 -2.085 0.30 39.53 92 SER A CA 1
ATOM 601 C C A SER A 1 93 ? 19.105 -16.208 -3.300 0.70 38.00 92 SER A C 1
ATOM 602 C C B SER A 1 93 ? 19.100 -16.211 -3.298 0.30 38.35 92 SER A C 1
ATOM 603 O O A SER A 1 93 ? 19.394 -17.391 -3.468 0.70 41.12 92 SER A O 1
ATOM 604 O O B SER A 1 93 ? 19.394 -17.394 -3.466 0.30 40.41 92 SER A O 1
ATOM 609 N N . PHE A 1 94 ? 18.330 -15.548 -4.141 1.00 33.27 93 PHE A N 1
ATOM 610 C CA . PHE A 1 94 ? 17.794 -16.092 -5.375 1.00 36.25 93 PHE A CA 1
ATOM 611 C C . PHE A 1 94 ? 17.614 -15.057 -6.439 1.00 39.52 93 PHE A C 1
ATOM 612 O O . PHE A 1 94 ? 17.586 -13.917 -6.162 1.00 37.44 93 PHE A O 1
ATOM 620 N N . THR A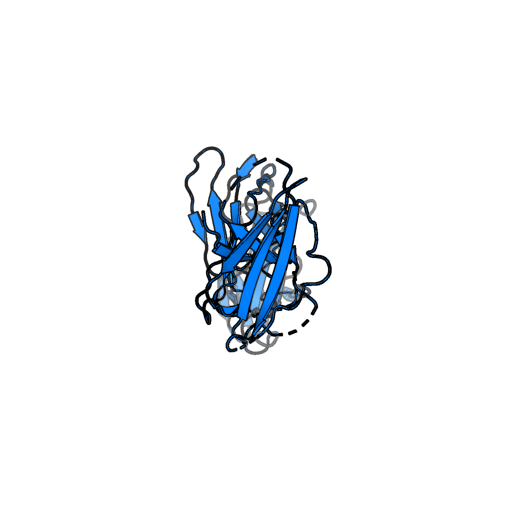 1 95 ? 17.493 -15.494 -7.684 1.00 39.79 94 THR A N 1
ATOM 621 C CA . THR A 1 95 ? 17.115 -14.609 -8.754 1.00 38.14 94 THR A CA 1
ATOM 622 C C . THR A 1 95 ? 15.713 -15.018 -9.133 1.00 38.29 94 THR A C 1
ATOM 623 O O . THR A 1 95 ? 15.446 -16.140 -9.337 1.00 43.34 94 THR A O 1
ATOM 627 N N . PRO A 1 96 ? 14.817 -14.083 -9.166 1.00 38.51 95 PRO A N 1
ATOM 628 C CA . PRO A 1 96 ? 13.416 -14.392 -9.336 1.00 39.84 95 PRO A CA 1
ATOM 629 C C . PRO A 1 96 ? 13.115 -15.132 -10.636 1.00 43.44 95 PRO A C 1
ATOM 630 O O . PRO A 1 96 ? 12.435 -16.107 -10.629 1.00 40.85 95 PRO A O 1
ATOM 634 N N . PHE A 1 97 ? 13.697 -14.702 -11.726 1.00 44.76 96 PHE A N 1
ATOM 635 C CA . PHE A 1 97 ? 13.475 -15.413 -12.977 1.00 41.72 96 PHE A CA 1
ATOM 636 C C . PHE A 1 97 ? 13.918 -16.869 -12.899 1.00 38.15 96 PHE A C 1
ATOM 637 O O . PHE A 1 97 ? 13.174 -17.769 -13.289 1.00 53.08 96 PHE A O 1
ATOM 645 N N . ARG A 1 98 ? 15.127 -17.112 -12.398 1.00 39.84 97 ARG A N 1
ATOM 646 C CA . ARG A 1 98 ? 15.635 -18.481 -12.302 1.00 45.85 97 ARG A CA 1
ATOM 647 C C . ARG A 1 98 ? 14.758 -19.375 -11.433 1.00 51.12 97 ARG A C 1
ATOM 648 O O . ARG A 1 98 ? 14.631 -20.573 -11.696 1.00 50.69 97 ARG A O 1
ATOM 650 N N . LYS A 1 99 ? 14.168 -18.799 -10.386 1.00 49.47 98 LYS A N 1
ATOM 651 C CA . LYS A 1 99 ? 13.371 -19.583 -9.456 1.00 31.06 98 LYS A CA 1
ATOM 652 C C . LYS A 1 99 ? 11.947 -19.765 -9.971 1.00 36.33 98 LYS A C 1
ATOM 653 O O . LYS A 1 99 ? 11.288 -20.760 -9.667 1.00 39.07 98 LYS A O 1
ATOM 659 N N . ALA A 1 100 ? 11.479 -18.804 -10.759 1.00 48.56 99 ALA A N 1
ATOM 660 C CA . ALA A 1 100 ? 10.072 -18.781 -11.152 1.00 40.08 99 ALA A CA 1
ATOM 661 C C . ALA A 1 100 ? 9.643 -20.068 -11.853 1.00 47.50 99 ALA A C 1
ATOM 662 O O . ALA A 1 100 ? 10.419 -20.667 -12.599 1.00 53.13 99 ALA A O 1
ATOM 664 N N . GLN A 1 101 ? 8.420 -20.477 -11.600 1.00 40.68 100 GLN A N 1
ATOM 665 C CA . GLN A 1 101 ? 7.750 -21.549 -12.290 1.00 46.02 100 GLN A CA 1
ATOM 666 C C . GLN A 1 101 ? 6.674 -20.924 -13.149 1.00 38.78 100 GLN A C 1
ATOM 667 O O . GLN A 1 101 ? 6.099 -19.959 -12.773 1.00 35.10 100 GLN A O 1
ATOM 673 N N . ILE A 1 102 ? 6.397 -21.488 -14.318 1.00 37.10 101 ILE A N 1
ATOM 674 C CA . ILE A 1 102 ? 5.290 -21.002 -15.136 1.00 35.52 101 ILE A CA 1
ATOM 675 C C . ILE A 1 102 ? 3.940 -21.481 -14.596 1.00 37.65 101 ILE A C 1
ATOM 676 O O . ILE A 1 102 ? 3.742 -22.679 -14.371 1.00 39.37 101 ILE A O 1
ATOM 681 N N . GLY A 1 103 ? 3.007 -20.554 -14.397 1.00 35.98 102 GLY A N 1
ATOM 682 C CA . GLY A 1 103 ? 1.704 -20.914 -13.864 1.00 36.14 102 GLY A CA 1
ATOM 683 C C . GLY A 1 103 ? 0.833 -21.694 -14.844 1.00 42.21 102 GLY A C 1
ATOM 684 O O . GLY A 1 103 ? 1.147 -21.791 -16.026 1.00 43.30 102 GLY A O 1
ATOM 685 N N . PRO A 1 104 ? -0.275 -22.256 -14.349 1.00 44.39 103 PRO A N 1
ATOM 686 C CA . PRO A 1 104 ? -1.220 -23.034 -15.164 1.00 37.05 103 PRO A CA 1
ATOM 687 C C . PRO A 1 104 ? -1.922 -22.185 -16.219 1.00 39.88 103 PRO A C 1
ATOM 688 O O . PRO A 1 104 ? -2.455 -21.119 -15.899 1.00 31.24 103 PRO A O 1
ATOM 692 N N . PRO A 1 105 ? -1.943 -22.652 -17.479 1.00 30.18 104 PRO A N 1
ATOM 693 C CA . PRO A 1 105 ? -2.625 -21.830 -18.481 1.00 23.69 104 PRO A CA 1
ATOM 694 C C . PRO A 1 105 ? -4.133 -21.909 -18.329 1.00 29.08 104 PRO A C 1
ATOM 695 O O . PRO A 1 105 ? -4.639 -22.809 -17.659 1.00 32.09 104 PRO A O 1
ATOM 699 N N . GLU A 1 106 ? -4.838 -20.967 -18.945 1.00 26.65 105 GLU A N 1
ATOM 700 C CA . GLU A 1 106 ? -6.294 -20.964 -18.970 1.00 26.80 105 GLU A CA 1
ATOM 701 C C . GLU A 1 106 ? -6.732 -21.827 -20.165 1.00 28.33 105 GLU A C 1
ATOM 702 O O . GLU A 1 106 ? -6.195 -21.683 -21.255 1.00 29.73 105 GLU A O 1
ATOM 708 N N . VAL A 1 107 ? -7.686 -22.727 -19.951 1.00 27.47 106 VAL A N 1
ATOM 709 C CA . VAL A 1 107 ? -8.074 -23.684 -20.992 1.00 28.97 106 VAL A CA 1
ATOM 710 C C . VAL A 1 107 ? -9.578 -23.690 -21.188 1.00 33.54 106 VAL A C 1
ATOM 711 O O . VAL A 1 107 ? -10.336 -23.680 -20.220 1.00 29.86 106 VAL A O 1
ATOM 715 N N . HIS A 1 108 ? -10.035 -23.655 -22.425 1.00 28.49 107 HIS A N 1
ATOM 716 C CA A HIS A 1 108 ? -11.408 -23.860 -22.800 0.47 31.14 107 HIS A CA 1
ATOM 717 C CA B HIS A 1 108 ? -11.402 -23.846 -22.797 0.53 31.11 107 HIS A CA 1
ATOM 718 C C . HIS A 1 108 ? -11.592 -24.935 -23.883 1.00 28.72 107 HIS A C 1
ATOM 719 O O . HIS A 1 108 ? -10.762 -25.065 -24.706 1.00 27.99 107 HIS A O 1
ATOM 732 N N . LEU A 1 109 ? -12.557 -25.795 -23.729 1.00 20.64 108 LEU A N 1
ATOM 733 C CA . LEU A 1 109 ? -12.711 -26.924 -24.645 1.00 26.83 108 LEU A CA 1
ATOM 734 C C . LEU A 1 109 ? -14.012 -26.832 -25.422 1.00 30.28 108 LEU A C 1
ATOM 735 O O . LEU A 1 109 ? -15.025 -26.371 -24.902 1.00 25.65 108 LEU A O 1
ATOM 740 N N . GLU A 1 110 ? -14.001 -27.326 -26.648 1.00 22.93 109 GLU A N 1
ATOM 741 C CA . GLU A 1 110 ? -15.224 -27.494 -27.417 1.00 29.27 109 GLU A CA 1
ATOM 742 C C . GLU A 1 110 ? -15.196 -28.846 -28.103 1.00 28.84 109 GLU A C 1
ATOM 743 O O . GLU A 1 110 ? -14.163 -29.384 -28.286 1.00 26.13 109 GLU A O 1
ATOM 749 N N . ALA A 1 111 ? -16.330 -29.410 -28.382 1.00 22.26 110 ALA A N 1
ATOM 750 C CA . ALA A 1 111 ? -16.325 -30.719 -28.911 1.00 29.03 110 ALA A CA 1
ATOM 751 C C . ALA A 1 111 ? -17.272 -30.969 -30.045 1.00 28.98 110 ALA A C 1
ATOM 752 O O . ALA A 1 111 ? -18.301 -30.436 -30.092 1.00 29.94 110 ALA A O 1
ATOM 754 N N . GLU A 1 112 ? -16.829 -31.833 -30.925 1.00 24.31 111 GLU A N 1
ATOM 755 C CA . GLU A 1 112 ? -17.581 -32.379 -32.009 1.00 29.95 111 GLU A CA 1
ATOM 756 C C . GLU A 1 112 ? -17.902 -33.802 -31.567 1.00 35.72 111 GLU A C 1
ATOM 757 O O . GLU A 1 112 ? -17.789 -34.113 -30.426 1.00 30.88 111 GLU A O 1
ATOM 763 N N . ASP A 1 113 ? -18.362 -34.627 -32.495 1.00 29.56 112 ASP A N 1
ATOM 764 C CA . ASP A 1 113 ? -18.562 -36.021 -32.268 1.00 28.70 112 ASP A CA 1
ATOM 765 C C . ASP A 1 113 ? -17.329 -36.848 -32.131 1.00 34.33 112 ASP A C 1
ATOM 766 O O . ASP A 1 113 ? -17.314 -37.779 -31.371 1.00 33.37 112 ASP A O 1
ATOM 771 N N . LYS A 1 114 ? -16.300 -36.536 -32.891 1.00 22.17 113 LYS A N 1
ATOM 772 C CA . LYS A 1 114 ? -15.093 -37.350 -32.922 1.00 21.42 113 LYS A CA 1
ATOM 773 C C . LYS A 1 114 ? -13.825 -36.519 -32.818 1.00 26.90 113 LYS A C 1
ATOM 774 O O . LYS A 1 114 ? -12.740 -36.998 -33.150 1.00 26.78 113 LYS A O 1
ATOM 780 N N . ALA A 1 115 ? -13.963 -35.277 -32.354 1.00 25.63 114 ALA A N 1
ATOM 781 C CA . ALA A 1 115 ? -12.805 -34.402 -32.172 1.00 26.59 114 ALA A CA 1
ATOM 782 C C . ALA A 1 115 ? -13.028 -33.421 -31.011 1.00 25.08 114 ALA A C 1
ATOM 783 O O . ALA A 1 115 ? -14.170 -33.084 -30.697 1.00 24.03 114 ALA A O 1
ATOM 785 N N . ILE A 1 116 ? -11.933 -32.961 -30.409 1.00 22.97 115 ILE A N 1
ATOM 786 C CA . ILE A 1 116 ? -11.987 -31.897 -29.400 1.00 21.54 115 ILE A CA 1
ATOM 787 C C . ILE A 1 116 ? -11.051 -30.757 -29.791 1.00 18.85 115 ILE A C 1
ATOM 788 O O . ILE A 1 116 ? -9.952 -30.996 -30.311 1.00 24.89 115 ILE A O 1
ATOM 793 N N . VAL A 1 117 ? -11.489 -29.521 -29.568 1.00 20.75 116 VAL A N 1
ATOM 794 C CA . VAL A 1 117 ? -10.627 -28.361 -29.806 1.00 17.55 116 VAL A CA 1
ATOM 795 C C . VAL A 1 117 ? -10.237 -27.740 -28.467 1.00 23.18 116 VAL A C 1
ATOM 796 O O . VAL A 1 117 ? -11.090 -27.508 -27.604 1.00 23.88 116 VAL A O 1
ATOM 800 N N . ILE A 1 118 ? -8.946 -27.500 -28.295 1.00 20.96 117 ILE A N 1
ATOM 801 C CA . ILE A 1 118 ? -8.440 -26.950 -27.035 1.00 25.27 117 ILE A CA 1
ATOM 802 C C . ILE A 1 118 ? -7.943 -25.528 -27.218 1.00 25.68 117 ILE A C 1
ATOM 803 O O . ILE A 1 118 ? -6.949 -25.290 -27.920 1.00 28.78 117 ILE A O 1
ATOM 808 N N . HIS A 1 119 ? -8.626 -24.587 -26.571 1.00 24.74 118 HIS A N 1
ATOM 809 C CA . HIS A 1 119 ? -8.222 -23.178 -26.565 1.00 25.93 118 HIS A CA 1
ATOM 810 C C . HIS A 1 119 ? -7.380 -22.904 -25.308 1.00 26.97 118 HIS A C 1
ATOM 811 O O . HIS A 1 119 ? -7.797 -23.210 -24.196 1.00 28.17 118 HIS A O 1
ATOM 818 N N . ILE A 1 120 ? -6.190 -22.351 -25.506 1.00 24.07 119 ILE A N 1
ATOM 819 C CA . ILE A 1 120 ? -5.201 -22.184 -24.442 1.00 32.19 119 ILE A CA 1
ATOM 820 C C . ILE A 1 120 ? -4.670 -20.765 -24.435 1.00 35.75 119 ILE A C 1
ATOM 821 O O . ILE A 1 120 ? -4.325 -20.234 -25.484 1.00 29.03 119 ILE A O 1
ATOM 826 N N . SER A 1 121 ? -4.558 -20.162 -23.258 1.00 31.79 120 SER A N 1
ATOM 827 C CA . SER A 1 121 ? -3.952 -18.839 -23.156 1.00 31.71 120 SER A CA 1
ATOM 828 C C . SER A 1 121 ? -3.233 -18.741 -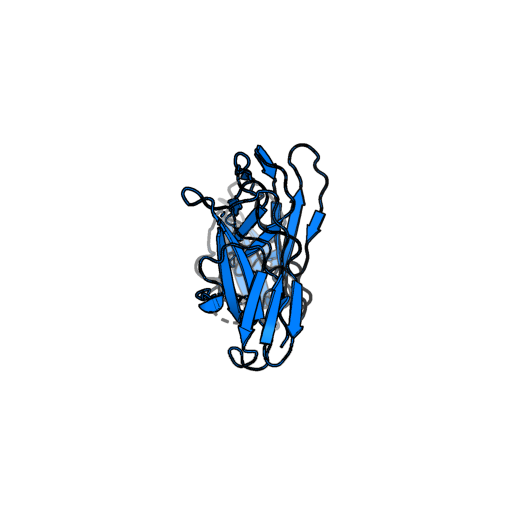21.817 1.00 37.66 120 SER A C 1
ATOM 829 O O . SER A 1 121 ? -3.542 -19.493 -20.908 1.00 30.25 120 SER A O 1
ATOM 832 N N . PRO A 1 122 ? -2.246 -17.839 -21.704 1.00 41.51 121 PRO A N 1
ATOM 833 C CA . PRO A 1 122 ? -1.471 -17.758 -20.459 1.00 43.10 121 PRO A CA 1
ATOM 834 C C . PRO A 1 122 ? -2.359 -17.548 -19.239 1.00 42.29 121 PRO A C 1
ATOM 835 O O . PRO A 1 122 ? -3.376 -16.851 -19.312 1.00 41.84 121 PRO A O 1
ATOM 839 N N . GLY A 1 123 ? -1.978 -18.169 -18.130 1.00 43.26 122 GLY A N 1
ATOM 840 C CA . GLY A 1 123 ? -2.711 -18.026 -16.889 1.00 38.28 122 GLY A CA 1
ATOM 841 C C . GLY A 1 123 ? -2.382 -16.709 -16.206 1.00 43.53 122 GLY A C 1
ATOM 842 O O . GLY A 1 123 ? -3.268 -16.075 -15.636 1.00 50.52 122 GLY A O 1
ATOM 843 N N . SER A 1 127 ? 2.038 -9.490 -17.784 1.00 81.32 126 SER A N 1
ATOM 844 C CA . SER A 1 127 ? 2.691 -10.192 -16.683 1.00 78.63 126 SER A CA 1
ATOM 845 C C . SER A 1 127 ? 4.207 -9.992 -16.689 1.00 78.83 126 SER A C 1
ATOM 846 O O . SER A 1 127 ? 4.844 -10.015 -17.745 1.00 80.90 126 SER A O 1
ATOM 849 N N . VAL A 1 128 ? 4.774 -9.837 -15.494 1.00 71.13 127 VAL A N 1
ATOM 850 C CA . VAL A 1 128 ? 6.127 -9.301 -15.321 1.00 66.71 127 VAL A CA 1
ATOM 851 C C . VAL A 1 128 ? 7.246 -10.319 -15.509 1.00 59.76 127 VAL A C 1
ATOM 852 O O . VAL A 1 128 ? 8.214 -10.066 -16.240 1.00 57.71 127 VAL A O 1
ATOM 864 N N . TRP A 1 130 ? 7.506 -12.848 -17.304 1.00 58.06 129 TRP A N 1
ATOM 865 C CA . TRP A 1 130 ? 7.708 -13.390 -18.656 1.00 58.77 129 TRP A CA 1
ATOM 866 C C . TRP A 1 130 ? 7.749 -12.320 -19.744 1.00 61.80 129 TRP A C 1
ATOM 867 O O . TRP A 1 130 ? 8.353 -11.262 -19.565 1.00 67.85 129 TRP A O 1
ATOM 878 N N . SER A 1 136 ? 8.937 -17.389 -25.885 1.00 66.95 135 SER A N 1
ATOM 879 C CA . SER A 1 136 ? 7.523 -17.717 -25.959 1.00 65.11 135 SER A CA 1
ATOM 880 C C . SER A 1 136 ? 7.202 -19.136 -25.644 1.00 53.29 135 SER A C 1
ATOM 881 O O . SER A 1 136 ? 8.017 -20.008 -25.790 1.00 49.23 135 SER A O 1
ATOM 884 N N . PHE A 1 137 ? 5.984 -19.326 -25.170 1.00 44.57 136 PHE A N 1
ATOM 885 C CA . PHE A 1 137 ? 5.599 -20.541 -24.547 1.00 43.30 136 PHE A CA 1
ATOM 886 C C . PHE A 1 137 ? 5.333 -21.650 -25.508 1.00 51.67 136 PHE A C 1
ATOM 887 O O . PHE A 1 137 ? 4.683 -21.484 -26.498 1.00 48.27 136 PHE A O 1
ATOM 895 N N . THR A 1 138 ? 5.820 -22.801 -25.136 1.00 49.91 137 THR A N 1
ATOM 896 C CA . THR A 1 138 ? 5.467 -24.034 -25.805 1.00 44.78 137 THR A CA 1
ATOM 897 C C . THR A 1 138 ? 4.467 -24.785 -24.927 1.00 45.56 137 THR A C 1
ATOM 898 O O . THR A 1 138 ? 4.602 -24.811 -23.699 1.00 47.42 137 THR A O 1
ATOM 902 N N . TYR A 1 139 ? 3.446 -25.378 -25.537 1.00 32.15 138 TYR A N 1
ATOM 903 C CA . TYR A 1 139 ? 2.447 -26.081 -24.743 1.00 28.39 138 TYR A CA 1
ATOM 904 C C . TYR A 1 139 ? 2.432 -27.573 -24.985 1.00 34.24 138 TYR A C 1
ATOM 905 O O . TYR A 1 139 ? 2.837 -28.067 -26.050 1.00 41.03 138 TYR A O 1
ATOM 914 N N . SER A 1 140 ? 1.932 -28.274 -23.991 1.00 34.05 139 SER A N 1
ATOM 915 C CA . SER A 1 140 ? 1.764 -29.707 -23.976 1.00 39.47 139 SER A CA 1
ATOM 916 C C . SER A 1 140 ? 0.551 -30.090 -23.141 1.00 42.82 139 SER A C 1
ATOM 917 O O . SER A 1 140 ? 0.100 -29.331 -22.351 1.00 40.82 139 SER A O 1
ATOM 920 N N . LEU A 1 141 ? 0.015 -31.264 -23.348 1.00 36.94 140 LEU A N 1
ATOM 921 C CA . LEU A 1 141 ? -1.156 -31.694 -22.643 1.00 38.52 140 LEU A CA 1
ATOM 922 C C . LEU A 1 141 ? -1.161 -33.153 -22.361 1.00 38.04 140 LEU A C 1
ATOM 923 O O . LEU A 1 141 ? -0.361 -33.866 -22.868 1.00 41.95 140 LEU A O 1
ATOM 928 N N . VAL A 1 142 ? -2.055 -33.564 -21.499 1.00 33.81 141 VAL A N 1
ATOM 929 C CA . VAL A 1 142 ? -2.243 -34.919 -21.182 1.00 32.55 141 VAL A CA 1
ATOM 930 C C . VAL A 1 142 ? -3.691 -35.178 -21.291 1.00 35.87 141 VAL A C 1
ATOM 931 O O . VAL A 1 142 ? -4.450 -34.444 -20.774 1.00 33.43 141 VAL A O 1
ATOM 935 N N . ILE A 1 143 ? -4.077 -36.242 -21.973 1.00 34.75 142 ILE A N 1
ATOM 936 C CA . ILE A 1 143 ? -5.481 -36.524 -22.145 1.00 34.31 142 ILE A CA 1
ATOM 937 C C . ILE A 1 143 ? -5.753 -37.980 -21.850 1.00 40.93 142 ILE A C 1
ATOM 938 O O . ILE A 1 143 ? -4.856 -38.823 -21.940 1.00 44.86 142 ILE A O 1
ATOM 943 N N . TRP A 1 144 ? -6.964 -38.246 -21.433 1.00 35.29 143 TRP A N 1
ATOM 944 C CA . TRP A 1 144 ? -7.391 -39.571 -21.128 1.00 33.72 143 TRP A CA 1
ATOM 945 C C . TRP A 1 144 ? -8.862 -39.656 -21.171 1.00 36.22 143 TRP A C 1
ATOM 946 O O . TRP A 1 144 ? -9.538 -38.732 -20.982 1.00 33.85 143 TRP A O 1
ATOM 957 N N . LYS A 1 145 ? -9.352 -40.825 -21.449 1.00 38.58 144 LYS A N 1
ATOM 958 C CA . LYS A 1 145 ? -10.746 -41.085 -21.423 1.00 41.33 144 LYS A CA 1
ATOM 959 C C . LYS A 1 145 ? -11.108 -41.251 -19.962 1.00 47.48 144 LYS A C 1
ATOM 960 O O . LYS A 1 145 ? -10.371 -41.827 -19.228 1.00 43.16 144 LYS A O 1
ATOM 966 N N . ASN A 1 146 ? -12.226 -40.726 -19.534 1.00 44.40 145 ASN A N 1
ATOM 967 C CA . ASN A 1 146 ? -12.524 -40.801 -18.129 1.00 45.08 145 ASN A CA 1
ATOM 968 C C . ASN A 1 146 ? -12.662 -42.240 -17.678 1.00 51.43 145 ASN A C 1
ATOM 969 O O . ASN A 1 146 ? -12.223 -42.600 -16.615 1.00 50.77 145 ASN A O 1
ATOM 974 N N . SER A 1 147 ? -13.262 -43.055 -18.505 1.00 46.17 146 SER A N 1
ATOM 975 C CA . SER A 1 147 ? -13.449 -44.443 -18.184 1.00 59.81 146 SER A CA 1
ATOM 976 C C . SER A 1 147 ? -12.201 -45.256 -17.999 1.00 61.74 146 SER A C 1
ATOM 977 O O . SER A 1 147 ? -12.192 -46.133 -17.185 1.00 61.92 146 SER A O 1
ATOM 980 N N . SER A 1 148 ? -11.191 -45.016 -18.817 1.00 67.00 147 SER A N 1
ATOM 981 C CA . SER A 1 148 ? -9.971 -45.790 -18.838 1.00 62.78 147 SER A CA 1
ATOM 982 C C . SER A 1 148 ? -8.800 -45.224 -18.104 1.00 66.36 147 SER A C 1
ATOM 983 O O . SER A 1 148 ? -7.971 -45.959 -17.627 1.00 70.41 147 SER A O 1
ATOM 985 N N . GLY A 1 149 ? -8.661 -43.923 -18.057 1.00 61.92 148 GLY A N 1
ATOM 986 C CA . GLY A 1 149 ? -7.570 -43.361 -17.316 1.00 56.41 148 GLY A CA 1
ATOM 987 C C . GLY A 1 149 ? -6.243 -43.585 -17.986 1.00 62.58 148 GLY A C 1
ATOM 988 O O . GLY A 1 149 ? -5.230 -43.271 -17.426 1.00 62.15 148 GLY A O 1
ATOM 989 N N . VAL A 1 150 ? -6.240 -44.082 -19.216 1.00 63.79 149 VAL A N 1
ATOM 990 C CA . VAL A 1 150 ? -4.985 -44.237 -19.902 1.00 63.36 149 VAL A CA 1
ATOM 991 C C . VAL A 1 150 ? -4.602 -42.914 -20.495 1.00 58.53 149 VAL A C 1
ATOM 992 O O . VAL A 1 150 ? -5.283 -42.392 -21.319 1.00 55.48 149 VAL A O 1
ATOM 996 N N . GLU A 1 151 ? -3.474 -42.403 -20.078 1.00 51.72 150 GLU A N 1
ATOM 997 C CA . GLU A 1 151 ? -3.041 -41.119 -20.496 1.00 52.40 150 GLU A CA 1
ATOM 998 C C . GLU A 1 151 ? -2.213 -41.122 -21.761 1.00 55.74 150 GLU A C 1
ATOM 999 O O . GLU A 1 151 ? -1.315 -41.923 -21.918 1.00 59.13 150 GLU A O 1
ATOM 1005 N N . GLU A 1 152 ? -2.510 -40.201 -22.656 1.00 43.57 151 GLU A N 1
ATOM 1006 C CA . GLU A 1 152 ? -1.703 -40.010 -23.832 1.00 45.64 151 GLU A CA 1
ATOM 1007 C C . GLU A 1 152 ? -1.130 -38.629 -23.712 1.00 48.21 151 GLU A C 1
ATOM 1008 O O . GLU A 1 152 ? -1.822 -37.718 -23.455 1.00 48.35 151 GLU A O 1
ATOM 1014 N N . ARG A 1 153 ? 0.153 -38.491 -23.896 1.00 47.91 152 ARG A N 1
ATOM 1015 C CA . ARG A 1 153 ? 0.790 -37.202 -23.828 1.00 46.99 152 ARG A CA 1
ATOM 1016 C C . ARG A 1 153 ? 1.024 -36.604 -25.219 1.00 51.80 152 ARG A C 1
ATOM 1017 O O . ARG A 1 153 ? 1.607 -37.226 -26.074 1.00 53.57 152 ARG A O 1
ATOM 1019 N N . ILE A 1 154 ? 0.603 -35.376 -25.420 1.00 45.08 153 ILE A N 1
ATOM 1020 C CA . ILE A 1 154 ? 0.811 -34.704 -26.673 1.00 46.63 153 ILE A CA 1
ATOM 1021 C C . ILE A 1 154 ? 1.688 -33.496 -26.470 1.00 51.62 153 ILE A C 1
ATOM 1022 O O . ILE A 1 154 ? 1.390 -32.654 -25.668 1.00 39.71 153 ILE A O 1
ATOM 1027 N N . GLU A 1 155 ? 2.764 -33.410 -27.240 1.00 46.41 154 GLU A N 1
ATOM 1028 C CA . GLU A 1 155 ? 3.741 -32.346 -27.127 1.00 39.42 154 GLU A CA 1
ATOM 1029 C C . GLU A 1 155 ? 3.677 -31.243 -28.143 1.00 44.64 154 GLU A C 1
ATOM 1030 O O . GLU A 1 155 ? 3.175 -31.418 -29.214 1.00 50.72 154 GLU A O 1
ATOM 1036 N N . ASN A 1 156 ? 4.213 -30.101 -27.804 1.00 42.74 155 ASN A N 1
ATOM 1037 C CA . ASN A 1 156 ? 4.319 -28.992 -28.705 1.00 39.53 155 ASN A CA 1
ATOM 1038 C C . ASN A 1 156 ? 3.031 -28.631 -29.391 1.00 43.38 155 ASN A C 1
ATOM 1039 O O . ASN A 1 156 ? 2.983 -28.537 -30.592 1.00 44.02 155 ASN A O 1
ATOM 1044 N N . ILE A 1 157 ? 1.982 -28.451 -28.635 1.00 33.79 156 ILE A N 1
ATOM 1045 C CA . ILE A 1 157 ? 0.740 -28.082 -29.212 1.00 35.69 156 ILE A CA 1
ATOM 1046 C C . ILE A 1 157 ? 0.534 -26.618 -29.172 1.00 39.21 156 ILE A C 1
ATOM 1047 O O . ILE A 1 157 ? 1.100 -25.919 -28.419 1.00 45.87 156 ILE A O 1
ATOM 1052 N N . TYR A 1 158 ? -0.319 -26.127 -30.015 1.00 48.67 157 TYR A N 1
ATOM 1053 C CA . TYR A 1 158 ? -0.587 -24.736 -29.995 1.00 48.15 157 TYR A CA 1
ATOM 1054 C C . TYR A 1 158 ? -1.939 -24.444 -29.442 1.00 34.61 157 TYR A C 1
ATOM 1055 O O . TYR A 1 158 ? -2.716 -25.296 -29.237 1.00 31.34 157 TYR A O 1
ATOM 1057 N N . SER A 1 159 ? -2.181 -23.173 -29.296 1.00 34.16 158 SER A N 1
ATOM 1058 C CA . SER A 1 159 ? -3.223 -22.623 -28.519 1.00 37.69 158 SER A CA 1
ATOM 1059 C C . SER A 1 159 ? -4.599 -22.662 -29.032 1.00 46.19 158 SER A C 1
ATOM 1060 O O . SER A 1 159 ? -5.406 -21.893 -28.526 1.00 41.83 158 SER A O 1
ATOM 1063 N N . ARG A 1 160 ? -4.833 -23.492 -30.068 1.00 40.50 159 ARG A N 1
ATOM 1064 C CA . ARG A 1 160 ? -6.128 -23.948 -30.585 1.00 44.80 159 ARG A CA 1
ATOM 1065 C C . ARG A 1 160 ? -6.072 -25.371 -31.165 1.00 44.41 159 ARG A C 1
ATOM 1066 O O . ARG A 1 160 ? -6.638 -25.641 -32.194 1.00 55.22 159 ARG A O 1
ATOM 1074 N N . HIS A 1 161 ? -5.405 -26.266 -30.508 1.00 30.48 160 HIS A N 1
ATOM 1075 C CA . HIS A 1 161 ? -5.155 -27.573 -30.991 1.00 31.72 160 HIS A CA 1
ATOM 1076 C C . HIS A 1 161 ? -6.387 -28.413 -31.167 1.00 33.28 160 HIS A C 1
ATOM 1077 O O . HIS A 1 161 ? -7.294 -28.292 -30.429 1.00 29.78 160 HIS A O 1
ATOM 1084 N N . LYS A 1 162 ? -6.383 -29.270 -32.174 1.00 23.15 161 LYS A N 1
ATOM 1085 C CA . LYS A 1 162 ? -7.525 -30.166 -32.404 1.00 22.79 161 LYS A CA 1
ATOM 1086 C C . LYS A 1 162 ? -7.071 -31.620 -32.361 1.00 26.03 161 LYS A C 1
ATOM 1087 O O . LYS A 1 162 ? -6.084 -31.992 -32.997 1.00 31.47 161 LYS A O 1
ATOM 1093 N N . ILE A 1 163 ? -7.788 -32.426 -31.587 1.00 22.56 162 ILE A N 1
ATOM 1094 C CA . ILE A 1 163 ? -7.484 -33.836 -31.421 1.00 20.59 162 ILE A CA 1
ATOM 1095 C C . ILE A 1 163 ? -8.583 -34.602 -32.119 1.00 32.93 162 ILE A C 1
ATOM 1096 O O . ILE A 1 163 ? -9.763 -34.384 -31.825 1.00 27.93 162 ILE A O 1
ATOM 1101 N N . TYR A 1 164 ? -8.211 -35.476 -33.054 1.00 27.86 163 TYR A N 1
ATOM 1102 C CA . TYR A 1 164 ? -9.192 -36.234 -33.822 1.00 27.35 163 TYR A CA 1
ATOM 1103 C C . TYR A 1 164 ? -9.277 -37.702 -33.380 1.00 30.13 163 TYR A C 1
ATOM 1104 O O . TYR A 1 164 ? -8.614 -38.104 -32.431 1.00 35.29 163 TYR A O 1
ATOM 1113 N N . LYS A 1 165 ? -10.086 -38.494 -34.090 1.00 32.52 164 LYS A N 1
ATOM 1114 C CA . LYS A 1 165 ? -10.158 -39.949 -33.871 1.00 35.74 164 LYS A CA 1
ATOM 1115 C C . LYS A 1 165 ? -10.721 -40.316 -32.504 1.00 38.84 164 LYS A C 1
ATOM 1116 O O . LYS A 1 165 ? -10.287 -41.299 -31.891 1.00 35.94 164 LYS A O 1
ATOM 1122 N N . LEU A 1 166 ? -11.672 -39.528 -32.017 1.00 31.98 165 LEU A N 1
ATOM 1123 C CA . LEU A 1 166 ? -12.280 -39.796 -30.713 1.00 34.74 165 LEU A CA 1
ATOM 1124 C C . LEU A 1 166 ? -13.614 -40.491 -30.929 1.00 39.36 165 LEU A C 1
ATOM 1125 O O . LEU A 1 166 ? -14.119 -40.518 -32.049 1.00 35.83 165 LEU A O 1
ATOM 1130 N N . SER A 1 167 ? -14.184 -41.047 -29.861 1.00 30.20 166 SER A N 1
ATOM 1131 C CA . SER A 1 167 ? -15.474 -41.723 -29.949 1.00 37.55 166 SER A CA 1
ATOM 1132 C C . SER A 1 167 ? -16.591 -40.768 -29.576 1.00 40.17 166 SER A C 1
ATOM 1133 O O . SER A 1 167 ? -16.429 -39.937 -28.680 1.00 35.27 166 SER A O 1
ATOM 1136 N N . PRO A 1 168 ? -17.734 -40.878 -30.265 1.00 37.88 167 PRO A N 1
ATOM 1137 C CA . PRO A 1 168 ? -18.894 -40.052 -29.924 1.00 35.08 167 PRO A CA 1
ATOM 1138 C C . PRO A 1 168 ? -19.414 -40.348 -28.498 1.00 42.39 167 PRO A C 1
ATOM 1139 O O . PRO A 1 168 ? -19.077 -41.383 -27.920 1.00 39.45 167 PRO A O 1
ATOM 1143 N N . GLU A 1 169 ? -20.217 -39.439 -27.952 1.00 38.93 168 GLU A N 1
ATOM 1144 C CA . GLU A 1 169 ? -20.759 -39.565 -26.591 1.00 47.52 168 GLU A CA 1
ATOM 1145 C C . GLU A 1 169 ? -19.790 -40.158 -25.567 1.00 44.56 168 GLU A C 1
ATOM 1146 O O . GLU A 1 169 ? -20.167 -40.999 -24.753 1.00 42.39 168 GLU A O 1
ATOM 1152 N N . THR A 1 170 ? -18.545 -39.703 -25.607 1.00 40.76 169 THR A N 1
ATOM 1153 C CA . THR A 1 170 ? -17.536 -40.162 -24.670 1.00 39.52 169 THR A CA 1
ATOM 1154 C C . THR A 1 170 ? -16.906 -38.966 -23.961 1.00 39.22 169 THR A C 1
ATOM 1155 O O . THR A 1 170 ? -16.590 -37.950 -24.586 1.00 35.93 169 THR A O 1
ATOM 1159 N N . THR A 1 171 ? -16.759 -39.077 -22.645 1.00 35.26 170 THR A N 1
ATOM 1160 C CA . THR A 1 171 ? -16.189 -37.998 -21.849 1.00 31.16 170 THR A CA 1
ATOM 1161 C C . THR A 1 171 ? -14.679 -38.084 -21.823 1.00 32.88 170 THR A C 1
ATOM 1162 O O . THR A 1 171 ? -14.127 -39.059 -21.317 1.00 35.18 170 THR A O 1
ATOM 1166 N N . TYR A 1 172 ? -13.997 -37.065 -22.346 1.00 26.39 171 TYR A N 1
ATOM 1167 C CA . TYR A 1 172 ? -12.545 -37.019 -22.230 1.00 29.48 171 TYR A CA 1
ATOM 1168 C C . TYR A 1 172 ? -12.145 -35.950 -21.231 1.00 33.32 171 TYR A C 1
ATOM 1169 O O . TYR A 1 172 ? -12.864 -34.965 -21.055 1.00 31.03 171 TYR A O 1
ATOM 1178 N N A CYS A 1 173 ? -11.009 -36.156 -20.574 0.16 30.59 172 CYS A N 1
ATOM 1179 N N B CYS A 1 173 ? -10.988 -36.146 -20.603 0.84 29.48 172 CYS A N 1
ATOM 1180 C CA A CYS A 1 173 ? -10.486 -35.191 -19.622 0.16 30.31 172 CYS A CA 1
ATOM 1181 C CA B CYS A 1 173 ? -10.456 -35.225 -19.616 0.84 30.07 172 CYS A CA 1
ATOM 1182 C C A CYS A 1 173 ? -9.023 -34.914 -19.922 0.16 31.18 172 CYS A C 1
ATOM 1183 C C B CYS A 1 173 ? -9.032 -34.897 -19.990 0.84 30.72 172 CYS A C 1
ATOM 1184 O O A CYS A 1 173 ? -8.287 -35.808 -20.337 0.16 32.96 172 CYS A O 1
ATOM 1185 O O B CYS A 1 173 ? -8.309 -35.752 -20.495 0.84 33.82 172 CYS A O 1
ATOM 1190 N N . LEU A 1 174 ? -8.601 -33.673 -19.712 1.00 30.40 173 LEU A N 1
ATOM 1191 C CA . LEU A 1 174 ? -7.240 -33.283 -20.042 1.00 26.85 173 LEU A CA 1
ATOM 1192 C C . LEU A 1 174 ? -6.720 -32.128 -19.204 1.00 35.26 173 LEU A C 1
ATOM 1193 O O . LEU A 1 174 ? -7.486 -31.388 -18.568 1.00 31.97 173 LEU A O 1
ATOM 1198 N N . LYS A 1 175 ? -5.402 -31.998 -19.200 1.00 30.16 174 LYS A N 1
ATOM 1199 C CA . LYS A 1 175 ? -4.752 -30.891 -18.528 1.00 30.87 174 LYS A CA 1
ATOM 1200 C C . LYS A 1 175 ? -3.622 -30.417 -19.409 1.00 33.35 174 LYS A C 1
ATOM 1201 O O . LYS A 1 175 ? -3.054 -31.196 -20.201 1.00 33.04 174 LYS A O 1
ATOM 1207 N N . VAL A 1 176 ? -3.295 -29.136 -19.279 1.00 28.72 175 VAL A N 1
ATOM 1208 C CA . VAL A 1 176 ? -2.369 -28.502 -20.207 1.00 31.75 175 VAL A CA 1
ATOM 1209 C C . VAL A 1 176 ? -1.304 -27.800 -19.400 1.00 34.93 175 VAL A C 1
ATOM 1210 O O . VAL A 1 176 ? -1.605 -27.258 -18.341 1.00 30.64 175 VAL A O 1
ATOM 1214 N N . LYS A 1 177 ? -0.065 -27.830 -19.880 1.00 32.40 176 LYS A N 1
ATOM 1215 C CA . LYS A 1 177 ? 1.008 -27.052 -19.263 1.00 36.83 176 LYS A CA 1
ATOM 1216 C C . LYS A 1 177 ? 1.760 -26.222 -20.291 1.00 40.04 176 LYS A C 1
ATOM 1217 O O . LYS A 1 177 ? 1.773 -26.547 -21.489 1.00 35.35 176 LYS A O 1
ATOM 1223 N N . ALA A 1 178 ? 2.357 -25.133 -19.810 1.00 30.08 177 ALA A N 1
ATOM 1224 C CA . ALA A 1 178 ? 3.216 -24.285 -20.614 1.00 35.60 177 ALA A CA 1
ATOM 1225 C C . ALA A 1 178 ? 4.660 -24.650 -20.328 1.00 41.04 177 ALA A C 1
ATOM 1226 O O . ALA A 1 178 ? 4.961 -25.263 -19.300 1.00 45.40 177 ALA A O 1
ATOM 1228 N N . ALA A 1 179 ? 5.553 -24.269 -21.232 1.00 40.16 178 ALA A N 1
ATOM 1229 C CA . ALA A 1 179 ? 6.970 -24.545 -21.065 1.00 45.02 178 ALA A CA 1
ATOM 1230 C C . ALA A 1 179 ? 7.801 -23.457 -21.722 1.00 49.35 178 ALA A C 1
ATOM 1231 O O . ALA A 1 179 ? 7.317 -22.721 -22.587 1.00 46.26 178 ALA A O 1
ATOM 1233 N N . LEU A 1 180 ? 9.050 -23.349 -21.283 1.00 45.75 179 LEU A N 1
ATOM 1234 C CA . LEU A 1 180 ? 10.019 -22.444 -21.887 1.00 54.30 179 LEU A CA 1
ATOM 1235 C C . LEU A 1 180 ? 11.320 -23.213 -22.066 1.00 60.91 179 LEU A C 1
ATOM 1236 O O . LEU A 1 180 ? 12.237 -23.102 -21.248 1.00 58.66 179 LEU A O 1
ATOM 1241 N N . LEU A 1 181 ? 11.385 -23.999 -23.139 1.00 57.20 180 LEU A N 1
ATOM 1242 C CA . LEU A 1 181 ? 12.473 -24.953 -23.333 1.00 61.24 180 LEU A CA 1
ATOM 1243 C C . LEU A 1 181 ? 13.830 -24.266 -23.417 1.00 70.36 180 LEU A C 1
ATOM 1244 O O . LEU A 1 181 ? 14.855 -24.854 -23.060 1.00 74.09 180 LEU A O 1
ATOM 1246 N N . THR A 1 182 ? 13.833 -23.023 -23.888 1.00 66.95 181 THR A N 1
ATOM 1247 C CA . THR A 1 182 ? 15.060 -22.241 -23.936 1.00 66.24 181 THR A CA 1
ATOM 1248 C C . THR A 1 182 ? 15.608 -22.044 -22.529 1.00 67.26 181 THR A C 1
ATOM 1249 O O . THR A 1 182 ? 16.804 -22.201 -22.295 1.00 68.29 181 THR A O 1
ATOM 1253 N N . SER A 1 183 ? 14.748 -21.705 -21.584 1.00 60.10 182 SER A N 1
ATOM 1254 C CA . SER A 1 183 ? 15.167 -21.449 -20.226 1.00 65.91 182 SER A CA 1
ATOM 1255 C C . SER A 1 183 ? 14.955 -22.627 -19.322 1.00 66.76 182 SER A C 1
ATOM 1256 O O . SER A 1 183 ? 14.901 -22.482 -18.130 1.00 62.54 182 SER A O 1
ATOM 1259 N N . TRP A 1 184 ? 14.824 -23.800 -19.907 1.00 69.98 183 TRP A N 1
ATOM 1260 C CA . TRP A 1 184 ? 14.557 -25.010 -19.167 1.00 75.34 183 TRP A CA 1
ATOM 1261 C C . TRP A 1 184 ? 13.483 -24.967 -18.090 1.00 67.05 183 TRP A C 1
ATOM 1262 O O . TRP A 1 184 ? 13.648 -25.558 -17.043 1.00 58.17 183 TRP A O 1
ATOM 1273 N N . LYS A 1 185 ? 12.367 -24.323 -18.348 1.00 57.54 184 LYS A N 1
ATOM 1274 C CA . LYS A 1 185 ? 11.284 -24.400 -17.403 1.00 61.90 184 LYS A CA 1
ATOM 1275 C C . LYS A 1 185 ? 10.180 -25.275 -17.926 1.00 60.67 184 LYS A C 1
ATOM 1276 O O . LYS A 1 185 ? 9.796 -25.193 -19.068 1.00 52.76 184 LYS A O 1
ATOM 1282 N N . ILE A 1 186 ? 9.706 -26.131 -17.061 1.00 56.99 185 ILE A N 1
ATOM 1283 C CA . ILE A 1 186 ? 8.537 -26.911 -17.258 1.00 65.36 185 ILE A CA 1
ATOM 1284 C C . ILE A 1 186 ? 7.501 -26.322 -16.295 1.00 65.15 185 ILE A C 1
ATOM 1285 O O . ILE A 1 186 ? 7.790 -26.088 -15.150 1.00 62.33 185 ILE A O 1
ATOM 1287 N N . GLY A 1 187 ? 6.316 -26.031 -16.805 1.00 56.94 186 GLY A N 1
ATOM 1288 C CA . GLY A 1 187 ? 5.244 -25.413 -16.058 1.00 42.40 186 GLY A CA 1
ATOM 1289 C C . GLY A 1 187 ? 4.317 -26.278 -15.275 1.00 45.67 186 GLY A C 1
ATOM 1290 O O . GLY A 1 187 ? 4.406 -27.450 -15.296 1.00 54.93 186 GLY A O 1
ATOM 1291 N N . VAL A 1 188 ? 3.427 -25.635 -14.568 1.00 39.81 187 VAL A N 1
ATOM 1292 C CA . VAL A 1 188 ? 2.383 -26.273 -13.815 1.00 43.64 187 VAL A CA 1
ATOM 1293 C C . VAL A 1 188 ? 1.150 -26.559 -14.645 1.00 44.77 187 VAL A C 1
ATOM 1294 O O . VAL A 1 188 ? 0.740 -25.750 -15.404 1.00 39.34 187 VAL A O 1
ATOM 1298 N N . TYR A 1 189 ? 0.537 -27.693 -14.410 1.00 42.31 188 TYR A N 1
ATOM 1299 C CA . TYR A 1 189 ? -0.643 -28.085 -15.161 1.00 46.25 188 TYR A CA 1
ATOM 1300 C C . TYR A 1 189 ? -1.846 -27.258 -14.760 1.00 43.16 188 TYR A C 1
ATOM 1301 O O . TYR A 1 189 ? -2.049 -26.963 -13.581 1.00 32.49 188 TYR A O 1
ATOM 1310 N N . SER A 1 190 ? -2.623 -26.861 -15.761 1.00 28.62 189 SER A N 1
ATOM 1311 C CA . SER A 1 190 ? -3.959 -26.337 -15.539 1.00 29.32 189 SER A CA 1
ATOM 1312 C C . SER A 1 190 ? -4.791 -27.339 -14.742 1.00 37.82 189 SER A C 1
ATOM 1313 O O . SER A 1 190 ? -4.469 -28.524 -14.688 1.00 37.18 189 SER A O 1
ATOM 1316 N N . PRO A 1 191 ? -5.877 -26.857 -14.129 1.00 33.25 190 PRO A N 1
ATOM 1317 C CA . PRO A 1 191 ? -6.916 -27.723 -13.565 1.00 34.90 190 PRO A CA 1
ATOM 1318 C C . PRO A 1 191 ? -7.362 -28.696 -14.637 1.00 40.45 190 PRO A C 1
ATOM 1319 O O . PRO A 1 191 ? -7.182 -28.417 -15.837 1.00 33.87 190 PRO A O 1
ATOM 1323 N N . VAL A 1 192 ? -7.943 -29.817 -14.233 1.00 31.88 191 VAL A N 1
ATOM 1324 C CA . VAL A 1 192 ? -8.455 -30.754 -15.228 1.00 34.89 191 VAL A CA 1
ATOM 1325 C C . VAL A 1 192 ? -9.756 -30.218 -15.802 1.00 37.78 191 VAL A C 1
ATOM 1326 O O . VAL A 1 192 ? -10.594 -29.692 -15.070 1.00 32.43 191 VAL A O 1
ATOM 1330 N N . HIS A 1 193 ? -9.914 -30.318 -17.124 1.00 30.97 192 HIS A N 1
ATOM 1331 C CA . HIS A 1 193 ? -11.180 -30.012 -17.758 1.00 35.34 192 HIS A CA 1
ATOM 1332 C C . HIS A 1 193 ? -11.648 -31.233 -18.550 1.00 29.25 192 HIS A C 1
ATOM 1333 O O . HIS A 1 193 ? -10.836 -31.942 -19.149 1.00 31.53 192 HIS A O 1
ATOM 1340 N N . CYS A 1 194 ? -12.952 -31.464 -18.546 1.00 26.88 193 CYS A N 1
ATOM 1341 C CA . CYS A 1 194 ? -13.516 -32.635 -19.193 1.00 29.10 193 CYS A CA 1
ATOM 1342 C C . CYS A 1 194 ? -14.594 -32.164 -20.139 1.00 35.19 193 CYS A C 1
ATOM 1343 O O . CYS A 1 194 ? -15.212 -31.125 -19.920 1.00 27.02 193 CYS A O 1
ATOM 1346 N N . ILE A 1 195 ? -14.814 -32.924 -21.204 1.00 32.03 194 ILE A N 1
ATOM 1347 C CA . ILE A 1 195 ? -15.912 -32.629 -22.087 1.00 24.68 194 ILE A CA 1
ATOM 1348 C C . ILE A 1 195 ? -16.390 -33.932 -22.691 1.00 28.80 194 ILE A C 1
ATOM 1349 O O . ILE A 1 195 ? -15.600 -34.862 -22.906 1.00 29.88 194 ILE A O 1
ATOM 1354 N N . LYS A 1 196 ? -17.685 -34.004 -22.946 1.00 33.15 195 LYS A N 1
ATOM 1355 C CA . LYS A 1 196 ? -18.246 -35.158 -23.619 1.00 33.06 195 LYS A CA 1
ATOM 1356 C C . LYS A 1 196 ? -18.496 -34.857 -25.100 1.00 35.64 195 LYS A C 1
ATOM 1357 O O . LYS A 1 1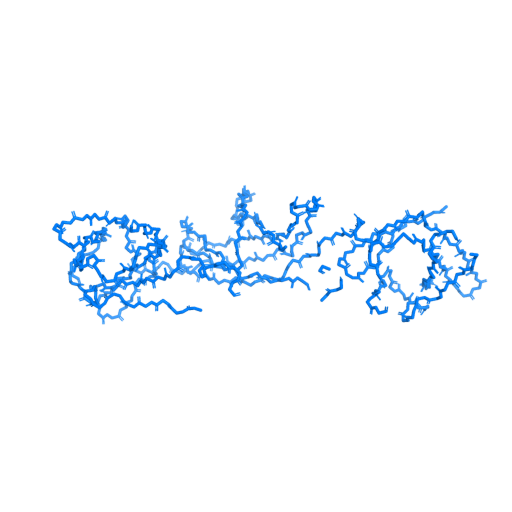96 ? -19.235 -33.933 -25.458 1.00 31.39 195 LYS A O 1
ATOM 1363 N N . THR A 1 197 ? -17.856 -35.637 -25.962 1.00 40.38 196 THR A N 1
ATOM 1364 C CA . THR A 1 197 ? -18.125 -35.565 -27.391 1.00 36.42 196 THR A CA 1
ATOM 1365 C C . THR A 1 197 ? -19.622 -35.748 -27.677 1.00 40.37 196 THR A C 1
ATOM 1366 O O . THR A 1 197 ? -20.312 -36.453 -26.944 1.00 34.83 196 THR A O 1
ATOM 1370 N N . THR A 1 198 ? -20.121 -35.107 -28.737 1.00 35.66 197 THR A N 1
ATOM 1371 C CA . THR A 1 198 ? -21.555 -35.102 -29.045 1.00 32.05 197 THR A CA 1
ATOM 1372 C C . THR A 1 198 ? -22.008 -36.409 -29.685 1.00 35.09 197 THR A C 1
ATOM 1373 O O . THR A 1 198 ? -21.196 -37.295 -29.954 1.00 36.31 197 THR A O 1
ATOM 1377 N N . VAL A 1 199 ? -23.308 -36.519 -29.949 1.00 36.52 198 VAL A N 1
ATOM 1378 C CA . VAL A 1 199 ? -23.818 -37.658 -30.710 1.00 43.96 198 VAL A CA 1
ATOM 1379 C C . VAL A 1 199 ? -23.247 -37.661 -32.136 1.00 42.30 198 VAL A C 1
ATOM 1380 O O . VAL A 1 199 ? -23.056 -36.602 -32.744 1.00 38.73 198 VAL A O 1
ATOM 1384 N N . GLU A 1 200 ? -22.973 -38.856 -32.651 1.00 37.48 199 GLU A N 1
ATOM 1385 C CA . GLU A 1 200 ? -22.397 -39.027 -33.983 1.00 41.93 199 GLU A CA 1
ATOM 1386 C C . GLU A 1 200 ? -23.118 -38.202 -35.057 1.00 45.34 199 GLU A C 1
ATOM 1387 O O . GLU A 1 200 ? -24.347 -38.207 -35.144 1.00 39.19 199 GLU A O 1
ATOM 1393 N N . ASN A 1 201 ? -22.351 -37.472 -35.863 1.00 38.85 200 ASN A N 1
ATOM 1394 C CA . ASN A 1 201 ? -22.913 -36.782 -37.014 1.00 35.07 200 ASN A CA 1
ATOM 1395 C C . ASN A 1 201 ? -23.186 -37.829 -38.085 1.00 34.45 200 ASN A C 1
ATOM 1396 O O . ASN A 1 201 ? -22.307 -38.639 -38.407 1.00 31.56 200 ASN A O 1
ATOM 1401 N N . GLU A 1 202 ? -24.385 -37.831 -38.615 1.00 37.22 201 GLU A N 1
ATOM 1402 C CA . GLU A 1 202 ? -24.761 -38.827 -39.595 1.00 38.02 201 GLU A CA 1
ATOM 1403 C C . GLU A 1 202 ? -23.873 -38.748 -40.843 1.00 36.85 201 GLU A C 1
ATOM 1404 O O . GLU A 1 202 ? -23.580 -39.739 -41.403 1.00 38.77 201 GLU A O 1
ATOM 1410 N N . LEU A 1 203 ? -23.434 -37.556 -41.210 1.00 31.56 202 LEU A N 1
ATOM 1411 C CA . LEU A 1 203 ? -22.447 -37.367 -42.242 1.00 28.98 202 LEU A CA 1
ATOM 1412 C C . LEU A 1 203 ? -21.056 -37.272 -41.649 1.00 33.65 202 LEU A C 1
ATOM 1413 O O . LEU A 1 203 ? -20.750 -36.356 -41.008 1.00 31.55 202 LEU A O 1
ATOM 1418 N N . PRO A 1 204 ? -20.216 -38.227 -41.909 1.00 30.58 203 PRO A N 1
ATOM 1419 C CA . PRO A 1 204 ? -18.850 -38.204 -41.426 1.00 31.17 203 PRO A CA 1
ATOM 1420 C C . PRO A 1 204 ? -17.972 -37.254 -42.225 1.00 31.77 203 PRO A C 1
ATOM 1421 O O . PRO A 1 204 ? -18.395 -36.802 -43.219 1.00 27.76 203 PRO A O 1
ATOM 1425 N N . PRO A 1 205 ? -16.791 -36.933 -41.754 1.00 26.71 204 PRO A N 1
ATOM 1426 C CA . PRO A 1 205 ? -15.908 -36.046 -42.524 1.00 30.80 204 PRO A CA 1
ATOM 1427 C C . PRO A 1 205 ? -15.301 -36.731 -43.739 1.00 28.90 204 PRO A C 1
ATOM 1428 O O . PRO A 1 205 ? -15.101 -37.950 -43.715 1.00 26.68 204 PRO A O 1
ATOM 1432 N N . PRO A 1 206 ? -14.919 -35.972 -44.740 1.00 25.81 205 PRO A N 1
ATOM 1433 C CA . PRO A 1 206 ? -14.169 -36.527 -45.842 1.00 25.69 205 PRO A CA 1
ATOM 1434 C C . PRO A 1 206 ? -12.864 -37.043 -45.314 1.00 30.01 205 PRO A C 1
ATOM 1435 O O . PRO A 1 206 ? -12.394 -36.549 -44.357 1.00 25.67 205 PRO A O 1
ATOM 1439 N N . GLU A 1 207 ? -12.330 -38.041 -45.971 1.00 25.04 206 GLU A N 1
ATOM 1440 C CA . GLU A 1 207 ? -11.164 -38.767 -45.572 1.00 31.36 206 GLU A CA 1
ATOM 1441 C C . GLU A 1 207 ? -10.156 -38.965 -46.687 1.00 39.40 206 GLU A C 1
ATOM 1442 O O . GLU A 1 207 ? -10.474 -38.823 -47.828 1.00 29.82 206 GLU A O 1
ATOM 1448 N N . ASN A 1 208 ? -8.935 -39.298 -46.313 1.00 31.30 207 ASN A N 1
ATOM 1449 C CA . ASN A 1 208 ? -7.865 -39.596 -47.234 1.00 26.50 207 ASN A CA 1
ATOM 1450 C C . ASN A 1 208 ? -7.622 -38.527 -48.260 1.00 33.95 207 ASN A C 1
ATOM 1451 O O . ASN A 1 208 ? -7.631 -38.820 -49.398 1.00 33.74 207 ASN A O 1
ATOM 1456 N N . ILE A 1 209 ? -7.467 -37.285 -47.855 1.00 28.96 208 ILE A N 1
ATOM 1457 C CA . ILE A 1 209 ? -7.316 -36.188 -48.816 1.00 27.24 208 ILE A CA 1
ATOM 1458 C C . ILE A 1 209 ? -5.927 -36.248 -49.427 1.00 32.96 208 ILE A C 1
ATOM 1459 O O . ILE A 1 209 ? -4.947 -36.377 -48.697 1.00 32.46 208 ILE A O 1
ATOM 1464 N N . GLU A 1 210 ? -5.831 -36.159 -50.753 1.00 31.42 209 GLU A N 1
ATOM 1465 C CA . GLU A 1 210 ? -4.527 -36.225 -51.424 1.00 38.65 209 GLU A CA 1
ATOM 1466 C C . GLU A 1 210 ? -4.427 -35.239 -52.579 1.00 41.35 209 GLU A C 1
ATOM 1467 O O . GLU A 1 210 ? -5.388 -35.035 -53.320 1.00 41.72 209 GLU A O 1
ATOM 1473 N N . VAL A 1 211 ? -3.253 -34.633 -52.732 1.00 42.29 210 VAL A N 1
ATOM 1474 C CA . VAL A 1 211 ? -2.993 -33.727 -53.845 1.00 41.75 210 VAL A CA 1
ATOM 1475 C C . VAL A 1 211 ? -2.012 -34.360 -54.835 1.00 48.71 210 VAL A C 1
ATOM 1476 O O . VAL A 1 211 ? -1.099 -35.094 -54.449 1.00 50.48 210 VAL A O 1
ATOM 1480 N N . SER A 1 212 ? -2.207 -34.065 -56.113 1.00 44.50 211 SER A N 1
ATOM 1481 C CA . SER A 1 212 ? -1.320 -34.534 -57.165 1.00 43.78 211 SER A CA 1
ATOM 1482 C C . SER A 1 212 ? -1.374 -33.481 -58.249 1.00 50.08 211 SER A C 1
ATOM 1483 O O . SER A 1 212 ? -2.193 -32.566 -58.172 1.00 47.16 211 SER A O 1
ATOM 1486 N N . VAL A 1 213 ? -0.520 -33.588 -59.263 1.00 51.41 212 VAL A N 1
ATOM 1487 C CA . VAL A 1 213 ? -0.594 -32.641 -60.369 1.00 56.05 212 VAL A CA 1
ATOM 1488 C C . VAL A 1 213 ? -0.836 -33.340 -61.702 1.00 59.18 212 VAL A C 1
ATOM 1489 O O . VAL A 1 213 ? -0.410 -34.475 -61.915 1.00 64.20 212 VAL A O 1
ATOM 1493 N N . GLN A 1 214 ? -1.637 -32.705 -62.517 1.00 59.86 213 GLN A N 1
ATOM 1494 C CA . GLN A 1 214 ? -1.871 -33.111 -63.866 1.00 63.01 213 GLN A CA 1
ATOM 1495 C C . GLN A 1 214 ? -1.875 -31.847 -64.663 1.00 62.11 213 GLN A C 1
ATOM 1496 O O . GLN A 1 214 ? -2.588 -30.931 -64.361 1.00 47.93 213 GLN A O 1
ATOM 1498 N N . ASN A 1 215 ? -1.055 -31.828 -65.710 1.00 73.07 214 ASN A N 1
ATOM 1499 C CA . ASN A 1 215 ? -0.888 -30.672 -66.569 1.00 69.43 214 ASN A CA 1
ATOM 1500 C C . ASN A 1 215 ? -0.451 -29.473 -65.767 1.00 60.61 214 ASN A C 1
ATOM 1501 O O . ASN A 1 215 ? 0.486 -29.537 -65.051 1.00 64.89 214 ASN A O 1
ATOM 1503 N N . GLN A 1 216 ? -1.129 -28.375 -65.916 1.00 52.83 215 GLN A N 1
ATOM 1504 C CA . GLN A 1 216 ? -0.776 -27.191 -65.211 1.00 54.18 215 GLN A CA 1
ATOM 1505 C C . GLN A 1 216 ? -1.693 -27.041 -63.993 1.00 49.51 215 GLN A C 1
ATOM 1506 O O . GLN A 1 216 ? -1.862 -25.986 -63.493 1.00 49.19 215 GLN A O 1
ATOM 1508 N N . ASN A 1 217 ? -2.317 -28.127 -63.607 1.00 49.64 216 ASN A N 1
ATOM 1509 C CA . ASN A 1 217 ? -3.324 -28.164 -62.561 1.00 43.61 216 ASN A CA 1
ATOM 1510 C C . ASN A 1 217 ? -2.948 -28.995 -61.375 1.00 43.50 216 ASN A C 1
ATOM 1511 O O . ASN A 1 217 ? -2.114 -29.820 -61.462 1.00 43.18 216 ASN A O 1
ATOM 1516 N N . TYR A 1 218 ? -3.607 -28.732 -60.259 1.00 40.18 217 TYR A N 1
ATOM 1517 C CA . TYR A 1 218 ? -3.563 -29.588 -59.085 1.00 38.56 217 TYR A CA 1
ATOM 1518 C C . TYR A 1 218 ? -4.837 -30.424 -59.082 1.00 35.23 217 TYR A C 1
ATOM 1519 O O . TYR A 1 218 ? -5.883 -29.977 -59.554 1.00 40.18 217 TYR A O 1
ATOM 1528 N N . VAL A 1 219 ? -4.739 -31.640 -58.571 1.00 35.50 218 VAL A N 1
ATOM 1529 C CA . VAL A 1 219 ? -5.897 -32.504 -58.456 1.00 35.27 218 VAL A CA 1
ATOM 1530 C C . VAL A 1 219 ? -6.047 -32.876 -57.007 1.00 39.78 218 VAL A C 1
ATOM 1531 O O . VAL A 1 219 ? -5.178 -33.547 -56.441 1.00 36.19 218 VAL A O 1
ATOM 1535 N N . LEU A 1 220 ? -7.135 -32.424 -56.393 1.00 34.21 219 LEU A N 1
ATOM 1536 C CA . LEU A 1 220 ? -7.402 -32.778 -55.012 1.00 32.68 219 LEU A CA 1
ATOM 1537 C C . LEU A 1 220 ? -8.403 -33.923 -54.993 1.00 33.03 219 LEU A C 1
ATOM 1538 O O . LEU A 1 220 ? -9.463 -33.829 -55.606 1.00 27.76 219 LEU A O 1
ATOM 1543 N N . LYS A 1 221 ? -8.062 -35.004 -54.303 1.00 27.82 220 LYS A N 1
ATOM 1544 C CA . LYS A 1 221 ? -8.936 -36.184 -54.251 1.00 30.67 220 LYS A CA 1
ATOM 1545 C C . LYS A 1 221 ? -9.195 -36.552 -52.808 1.00 28.83 220 LYS A C 1
ATOM 1546 O O . LYS A 1 221 ? -8.333 -36.348 -51.967 1.00 25.13 220 LYS A O 1
ATOM 1552 N N . TRP A 1 222 ? -10.361 -37.124 -52.527 1.00 27.51 221 TRP A N 1
ATOM 1553 C CA . TRP A 1 222 ? -10.630 -37.656 -51.183 1.00 25.29 221 TRP A CA 1
ATOM 1554 C C . TRP A 1 222 ? -11.618 -38.823 -51.280 1.00 33.17 221 TRP A C 1
ATOM 1555 O O . TRP A 1 222 ? -12.159 -39.098 -52.353 1.00 30.56 221 TRP A O 1
ATOM 1566 N N . ASP A 1 223 ? -11.823 -39.531 -50.180 1.00 26.21 222 ASP A N 1
ATOM 1567 C CA . ASP A 1 223 ? -12.841 -40.583 -50.145 1.00 28.34 222 ASP A CA 1
ATOM 1568 C C . ASP A 1 223 ? -14.072 -40.127 -49.375 1.00 33.40 222 ASP A C 1
ATOM 1569 O O . ASP A 1 223 ? -13.961 -39.351 -48.414 1.00 26.62 222 ASP A O 1
ATOM 1574 N N . TYR A 1 224 ? -15.249 -40.598 -49.736 1.00 26.58 223 TYR A N 1
ATOM 1575 C CA . TYR A 1 224 ? -16.441 -40.342 -48.955 1.00 30.47 223 TYR A CA 1
ATOM 1576 C C . TYR A 1 224 ? -17.387 -41.523 -48.823 1.00 35.53 223 TYR A C 1
ATOM 1577 O O . TYR A 1 224 ? -17.586 -42.256 -49.731 1.00 33.77 223 TYR A O 1
ATOM 1586 N N . THR A 1 225 ? -17.978 -41.676 -47.662 1.00 33.37 224 THR A N 1
ATOM 1587 C CA . THR A 1 225 ? -18.754 -42.864 -47.370 1.00 45.45 224 THR A CA 1
ATOM 1588 C C . THR A 1 225 ? -20.113 -42.949 -48.090 1.00 39.74 224 THR A C 1
ATOM 1589 O O . THR A 1 225 ? -20.572 -43.994 -48.338 1.00 32.63 224 THR A O 1
ATOM 1593 N N . TYR A 1 226 ? -20.702 -41.821 -48.413 1.00 34.79 225 TYR A N 1
ATOM 1594 C CA . TYR A 1 226 ? -21.981 -41.775 -49.064 1.00 34.29 225 TYR A CA 1
ATOM 1595 C C . TYR A 1 226 ? -21.907 -41.206 -50.489 1.00 40.19 225 TYR A C 1
ATOM 1596 O O . TYR A 1 226 ? -21.158 -40.338 -50.755 1.00 31.23 225 TYR A O 1
ATOM 1605 N N . ALA A 1 227 ? -22.757 -41.691 -51.375 1.00 35.00 226 ALA A N 1
ATOM 1606 C CA . ALA A 1 227 ? -22.858 -41.118 -52.715 1.00 33.16 226 ALA A CA 1
ATOM 1607 C C . ALA A 1 227 ? -23.787 -39.905 -52.722 1.00 33.13 226 ALA A C 1
ATOM 1608 O O . ALA A 1 227 ? -24.482 -39.635 -51.733 1.00 35.95 226 ALA A O 1
ATOM 1610 N N . ASN A 1 228 ? -23.802 -39.185 -53.840 1.00 38.95 227 ASN A N 1
ATOM 1611 C CA . ASN A 1 228 ? -24.721 -38.066 -54.027 1.00 40.58 227 ASN A CA 1
ATOM 1612 C C . ASN A 1 228 ? -24.581 -36.981 -52.959 1.00 36.76 227 ASN A C 1
ATOM 1613 O O . ASN A 1 228 ? -25.575 -36.444 -52.448 1.00 37.87 227 ASN A O 1
ATOM 1626 N N . THR A 1 230 ? -22.337 -33.243 -51.940 1.00 23.66 229 THR A N 1
ATOM 1627 C CA . THR A 1 230 ? -21.493 -32.190 -52.513 1.00 26.54 229 THR A CA 1
ATOM 1628 C C . THR A 1 230 ? -20.449 -31.784 -51.472 1.00 26.64 229 THR A C 1
ATOM 1629 O O . THR A 1 230 ? -20.574 -32.134 -50.304 1.00 24.83 229 THR A O 1
ATOM 1633 N N . PHE A 1 231 ? -19.433 -31.048 -51.899 1.00 21.11 230 PHE A N 1
ATOM 1634 C CA . PHE A 1 231 ? -18.308 -30.729 -51.005 1.00 24.33 230 PHE A CA 1
ATOM 1635 C C . PHE A 1 231 ? -17.835 -29.297 -51.218 1.00 27.10 230 PHE A C 1
ATOM 1636 O O . PHE A 1 231 ? -18.113 -28.690 -52.252 1.00 26.27 230 PHE A O 1
ATOM 1644 N N . GLN A 1 232 ? -17.087 -28.768 -50.266 1.00 21.14 231 GLN A N 1
ATOM 1645 C CA . GLN A 1 232 ? -16.377 -27.541 -50.423 1.00 18.66 231 GLN A CA 1
ATOM 1646 C C . GLN A 1 232 ? -14.984 -27.699 -49.856 1.00 25.95 231 GLN A C 1
ATOM 1647 O O . GLN A 1 232 ? -14.780 -28.474 -48.992 1.00 20.64 231 GLN A O 1
ATOM 1653 N N . VAL A 1 233 ? -14.045 -26.981 -50.427 1.00 25.95 232 VAL A N 1
ATOM 1654 C CA . VAL A 1 233 ? -12.655 -27.077 -49.981 1.00 24.87 232 VAL A CA 1
ATOM 1655 C C . VAL A 1 233 ? -12.176 -25.702 -49.568 1.00 22.21 232 VAL A C 1
ATOM 1656 O O . VAL A 1 233 ? -12.426 -24.720 -50.264 1.00 26.09 232 VAL A O 1
ATOM 1660 N N . GLN A 1 234 ? -11.487 -25.627 -48.437 1.00 22.00 233 GLN A N 1
ATOM 1661 C CA . GLN A 1 234 ? -10.960 -24.355 -47.960 1.00 24.30 233 GLN A CA 1
ATOM 1662 C C . GLN A 1 234 ? -9.465 -24.465 -47.722 1.00 26.63 233 GLN A C 1
ATOM 1663 O O . GLN A 1 234 ? -8.953 -25.561 -47.461 1.00 19.23 233 GLN A O 1
ATOM 1669 N N . TRP A 1 235 ? -8.779 -23.326 -47.789 1.00 22.18 234 TRP A N 1
ATOM 1670 C CA . TRP A 1 235 ? -7.335 -23.310 -47.619 1.00 25.87 234 TRP A CA 1
ATOM 1671 C C . TRP A 1 235 ? -6.934 -22.192 -46.671 1.00 28.10 234 TRP A C 1
ATOM 1672 O O . TRP A 1 235 ? -7.665 -21.212 -46.493 1.00 25.89 234 TRP A O 1
ATOM 1683 N N . LEU A 1 236 ? -5.773 -22.355 -46.050 1.00 22.33 235 LEU A N 1
ATOM 1684 C CA . LEU A 1 236 ? -5.248 -21.355 -45.138 1.00 21.25 235 LEU A CA 1
ATOM 1685 C C . LEU A 1 236 ? -3.729 -21.350 -45.270 1.00 28.79 235 LEU A C 1
ATOM 1686 O O . LEU A 1 236 ? -3.127 -22.404 -45.487 1.00 26.07 235 LEU A O 1
ATOM 1691 N N . HIS A 1 237 ? -3.097 -20.216 -45.089 1.00 26.40 236 HIS A N 1
ATOM 1692 C CA . HIS A 1 237 ? -1.657 -20.173 -45.030 1.00 28.73 236 HIS A CA 1
ATOM 1693 C C . HIS A 1 237 ? -1.254 -20.921 -43.787 1.00 31.06 236 HIS A C 1
ATOM 1694 O O . HIS A 1 237 ? -1.732 -20.618 -42.754 1.00 26.77 236 HIS A O 1
ATOM 1701 N N . ALA A 1 238 ? -0.362 -21.879 -43.887 1.00 29.87 237 ALA A N 1
ATOM 1702 C CA . ALA A 1 238 ? -0.126 -22.752 -42.736 1.00 28.44 237 ALA A CA 1
ATOM 1703 C C . ALA A 1 238 ? 0.449 -22.030 -41.516 1.00 30.73 237 ALA A C 1
ATOM 1704 O O . ALA A 1 238 ? 0.153 -22.398 -40.379 1.00 30.59 237 ALA A O 1
ATOM 1706 N N . PHE A 1 239 ? 1.278 -21.012 -41.730 1.00 24.12 238 PHE A N 1
ATOM 1707 C CA . PHE A 1 239 ? 1.942 -20.401 -40.576 1.00 25.42 238 PHE A CA 1
ATOM 1708 C C . PHE A 1 239 ? 0.983 -19.609 -39.708 1.00 29.81 238 PHE A C 1
ATOM 1709 O O . PHE A 1 239 ? 1.283 -19.334 -38.545 1.00 30.76 238 PHE A O 1
ATOM 1717 N N . LEU A 1 240 ? -0.162 -19.274 -40.246 1.00 28.92 239 LEU A N 1
ATOM 1718 C CA . LEU A 1 240 ? -1.140 -18.525 -39.526 1.00 28.10 239 LEU A CA 1
ATOM 1719 C C . LEU A 1 240 ? -1.706 -19.300 -38.344 1.00 36.34 239 LEU A C 1
ATOM 1720 O O . LEU A 1 240 ? -2.349 -18.749 -37.522 1.00 32.06 239 LEU A O 1
ATOM 1725 N N . LYS A 1 241 ? -1.500 -20.593 -38.323 1.00 35.17 240 LYS A N 1
ATOM 1726 C CA . LYS A 1 241 ? -1.939 -21.425 -37.229 1.00 34.79 240 LYS A CA 1
ATOM 1727 C C . LYS A 1 241 ? -1.196 -21.197 -35.920 1.00 42.25 240 LYS A C 1
ATOM 1728 O O . LYS A 1 241 ? -1.678 -21.545 -34.906 1.00 40.98 240 LYS A O 1
ATOM 1734 N N . ARG A 1 242 ? -0.007 -20.649 -35.965 1.00 35.88 241 ARG A N 1
ATOM 1735 C CA . ARG A 1 242 ? 0.733 -20.482 -34.743 1.00 41.98 241 ARG A CA 1
ATOM 1736 C C . ARG A 1 242 ? 0.347 -19.287 -33.911 1.00 45.37 241 ARG A C 1
ATOM 1737 O O . ARG A 1 242 ? 0.304 -18.188 -34.376 1.00 42.03 241 ARG A O 1
ATOM 1745 N N . ASN A 1 243 ? 0.085 -19.567 -32.645 1.00 46.64 242 ASN A N 1
ATOM 1746 C CA . ASN A 1 243 ? -0.272 -18.553 -31.643 1.00 46.59 242 ASN A CA 1
ATOM 1747 C C . ASN A 1 243 ? -1.225 -17.471 -32.131 1.00 47.59 242 ASN A C 1
ATOM 1748 O O . ASN A 1 243 ? -0.923 -16.286 -32.022 1.00 50.12 242 ASN A O 1
ATOM 1753 N N . PRO A 1 244 ? -2.398 -17.877 -32.642 1.00 48.28 243 PRO A N 1
ATOM 1754 C CA . PRO A 1 244 ? -3.336 -16.946 -33.285 1.00 49.04 243 PRO A CA 1
ATOM 1755 C C . PRO A 1 244 ? -4.006 -15.990 -32.296 1.00 49.93 243 PRO A C 1
ATOM 1756 O O . PRO A 1 244 ? -3.841 -16.171 -31.088 1.00 58.33 243 PRO A O 1
ATOM 1760 N N . TYR A 1 249 ? -7.766 -15.477 -38.344 1.00 59.23 248 TYR A N 1
ATOM 1761 C CA . TYR A 1 249 ? -7.440 -15.781 -39.739 1.00 59.06 248 TYR A CA 1
ATOM 1762 C C . TYR A 1 249 ? -8.573 -16.546 -40.415 1.00 60.24 248 TYR A C 1
ATOM 1763 O O . TYR A 1 249 ? -9.104 -17.517 -39.871 1.00 64.61 248 TYR A O 1
ATOM 1765 N N . LYS A 1 250 ? -8.940 -16.112 -41.611 1.00 55.05 249 LYS A N 1
ATOM 1766 C CA . LYS A 1 250 ? -10.084 -16.711 -42.263 1.00 52.05 249 LYS A CA 1
ATOM 1767 C C . LYS A 1 250 ? -9.678 -17.749 -43.296 1.00 33.35 249 LYS A C 1
ATOM 1768 O O . LYS A 1 250 ? -8.900 -17.478 -44.221 1.00 35.14 249 LYS A O 1
ATOM 1770 N N . TRP A 1 251 ? -10.250 -18.923 -43.174 1.00 31.68 250 TRP A N 1
ATOM 1771 C CA . TRP A 1 251 ? -10.135 -19.937 -44.176 1.00 28.07 250 TRP A CA 1
ATOM 1772 C C . TRP A 1 251 ? -10.822 -19.415 -45.435 1.00 33.36 250 TRP A C 1
ATOM 1773 O O . TRP A 1 251 ? -11.766 -18.728 -45.351 1.00 37.44 250 TRP A O 1
ATOM 1784 N N . LYS A 1 252 ? -10.318 -19.739 -46.591 1.00 30.10 251 LYS A N 1
ATOM 1785 C CA . LYS A 1 252 ? -10.929 -19.270 -47.806 1.00 40.40 251 LYS A CA 1
ATOM 1786 C C . LYS A 1 252 ? -11.250 -20.394 -48.738 1.00 33.78 251 LYS A C 1
ATOM 1787 O O . LYS A 1 252 ? -10.627 -21.363 -48.730 1.00 27.58 251 LYS A O 1
ATOM 1793 N N . GLN A 1 253 ? -12.271 -20.213 -49.533 1.00 31.18 252 GLN A N 1
ATOM 1794 C CA . GLN A 1 253 ? -12.666 -21.211 -50.485 1.00 30.09 252 GLN A CA 1
ATOM 1795 C C . GLN A 1 253 ? -11.733 -21.314 -51.620 1.00 37.91 252 GLN A C 1
ATOM 1796 O O . GLN A 1 253 ? -11.230 -20.358 -52.070 1.00 37.68 252 GLN A O 1
ATOM 1802 N N . ILE A 1 254 ? -11.540 -22.493 -52.114 1.00 30.90 253 ILE A N 1
ATOM 1803 C CA . ILE A 1 254 ? -11.038 -22.603 -53.483 1.00 33.88 253 ILE A CA 1
ATOM 1804 C C . ILE A 1 254 ? -12.263 -22.611 -54.409 1.00 33.43 253 ILE A C 1
ATOM 1805 O O . ILE A 1 254 ? -13.071 -23.547 -54.384 1.00 35.59 253 ILE A O 1
ATOM 1810 N N . PRO A 1 255 ? -12.426 -21.548 -55.216 1.00 47.27 254 PRO A N 1
ATOM 1811 C CA . PRO A 1 255 ? -13.658 -21.381 -56.006 1.00 45.28 254 PRO A CA 1
ATOM 1812 C C . PRO A 1 255 ? -14.003 -22.595 -56.876 1.00 42.65 254 PRO A C 1
ATOM 1813 O O . PRO A 1 255 ? -15.151 -23.045 -56.891 1.00 42.59 254 PRO A O 1
ATOM 1817 N N . ASP A 1 256 ? -13.014 -23.126 -57.584 1.00 41.76 255 ASP A N 1
ATOM 1818 C CA . ASP A 1 256 ? -13.198 -24.336 -58.379 1.00 45.87 255 ASP A CA 1
ATOM 1819 C C . ASP A 1 256 ? -13.711 -25.540 -57.594 1.00 46.01 255 ASP A C 1
ATOM 1820 O O . ASP A 1 256 ? -14.270 -26.465 -58.176 1.00 48.51 255 ASP A O 1
ATOM 1825 N N . CYS A 1 257 ? -13.515 -25.548 -56.281 1.00 33.26 256 CYS A N 1
ATOM 1826 C CA . CYS A 1 257 ? -13.890 -26.725 -55.512 1.00 33.09 256 CYS A CA 1
ATOM 1827 C C . CYS A 1 257 ? -15.240 -26.518 -54.867 1.00 31.30 256 CYS A C 1
ATOM 1828 O O . CYS A 1 257 ? -15.757 -27.403 -54.191 1.00 36.84 256 CYS A O 1
ATOM 1831 N N . GLU A 1 258 ? -15.815 -25.343 -55.075 1.00 30.83 257 GLU A N 1
ATOM 1832 C CA . GLU A 1 258 ? -17.032 -24.990 -54.354 1.00 32.18 257 GLU A CA 1
ATOM 1833 C C . GLU A 1 258 ? -18.262 -25.768 -54.833 1.00 33.27 257 GLU A C 1
ATOM 1834 O O . GLU A 1 258 ? -18.668 -25.692 -55.999 1.00 35.73 257 GLU A O 1
ATOM 1840 N N . ASN A 1 259 ? -18.836 -26.523 -53.911 1.00 24.83 258 ASN A N 1
ATOM 1841 C CA . ASN A 1 259 ? -20.004 -27.356 -54.176 1.00 25.52 258 ASN A CA 1
ATOM 1842 C C . ASN A 1 259 ? -19.800 -28.391 -55.293 1.00 31.16 258 ASN A C 1
ATOM 1843 O O . ASN A 1 259 ? -20.729 -28.681 -56.054 1.00 32.28 258 ASN A O 1
ATOM 1848 N N . VAL A 1 260 ? -18.636 -28.987 -55.376 1.00 29.77 259 VAL A N 1
ATOM 1849 C CA . VAL A 1 260 ? -18.392 -30.030 -56.331 1.00 25.89 259 VAL A CA 1
ATOM 1850 C C . VAL A 1 260 ? -19.168 -31.254 -56.014 1.00 37.11 259 VAL A C 1
ATOM 1851 O O . VAL A 1 260 ? -19.442 -31.533 -54.890 1.00 25.80 259 VAL A O 1
ATOM 1855 N N . LYS A 1 261 ? -19.549 -31.983 -57.051 1.00 26.91 260 LYS A N 1
ATOM 1856 C CA . LYS A 1 261 ? -20.431 -33.092 -56.887 1.00 29.49 260 LYS A CA 1
ATOM 1857 C C . LYS A 1 261 ? -19.751 -34.408 -56.858 1.00 32.88 260 LYS A C 1
ATOM 1858 O O . LYS A 1 261 ? -20.393 -35.379 -56.768 1.00 38.81 260 LYS A O 1
ATOM 1864 N N . THR A 1 262 ? -18.446 -34.431 -56.959 1.00 29.08 261 THR A N 1
ATOM 1865 C CA . THR A 1 262 ? -17.707 -35.656 -56.866 1.00 31.68 261 THR A CA 1
ATOM 1866 C C . THR A 1 262 ? -16.579 -35.543 -55.844 1.00 26.89 261 THR A C 1
ATOM 1867 O O . THR A 1 262 ? -16.322 -34.507 -55.369 1.00 28.19 261 THR A O 1
ATOM 1871 N N . THR A 1 263 ? -15.906 -36.632 -55.576 1.00 28.36 262 THR A N 1
ATOM 1872 C CA . THR A 1 263 ? -14.867 -36.657 -54.548 1.00 29.20 262 THR A CA 1
ATOM 1873 C C . THR A 1 263 ? -13.515 -36.199 -55.090 1.00 27.96 262 THR A C 1
ATOM 1874 O O . THR A 1 263 ? -12.478 -36.816 -54.823 1.00 29.77 262 THR A O 1
ATOM 1878 N N . GLN A 1 264 ? -13.536 -35.145 -55.864 1.00 29.32 263 GLN A N 1
ATOM 1879 C CA . GLN A 1 264 ? -12.346 -34.498 -56.343 1.00 35.41 263 GLN A CA 1
ATOM 1880 C C . GLN A 1 264 ? -12.561 -33.108 -56.884 1.00 35.01 263 GLN A C 1
ATOM 1881 O O . GLN A 1 264 ? -13.642 -32.767 -57.171 1.00 35.65 263 GLN A O 1
ATOM 1887 N N . CYS A 1 265 ? -11.517 -32.303 -56.989 1.00 31.12 264 CYS A N 1
ATOM 1888 C CA . CYS A 1 265 ? -11.596 -31.074 -57.762 1.00 38.82 264 CYS A CA 1
ATOM 1889 C C . CYS A 1 265 ? -10.261 -30.790 -58.421 1.00 38.53 264 CYS A C 1
ATOM 1890 O O . CYS A 1 265 ? -9.212 -31.237 -57.958 1.00 40.78 264 CYS A O 1
ATOM 1893 N N . VAL A 1 266 ? -10.325 -30.066 -59.527 1.00 35.03 265 VAL A N 1
ATOM 1894 C CA . VAL A 1 266 ? -9.153 -29.747 -60.314 1.00 38.14 265 VAL A CA 1
ATOM 1895 C C . VAL A 1 266 ? -9.066 -28.238 -60.370 1.00 46.46 265 VAL A C 1
ATOM 1896 O O . VAL A 1 266 ? -10.062 -27.566 -60.641 1.00 48.85 265 VAL A O 1
ATOM 1900 N N . PHE A 1 267 ? -7.893 -27.698 -60.058 1.00 44.50 266 PHE A N 1
ATOM 1901 C CA . PHE A 1 267 ? -7.694 -26.259 -60.119 1.00 45.21 266 PHE A CA 1
ATOM 1902 C C . PHE A 1 267 ? -6.278 -25.954 -60.598 1.00 49.18 266 PHE A C 1
ATOM 1903 O O . PHE A 1 267 ? -5.367 -26.767 -60.410 1.00 47.41 266 PHE A O 1
ATOM 1911 N N . PRO A 1 268 ? -6.103 -24.818 -61.215 1.00 52.78 267 PRO A N 1
ATOM 1912 C CA . PRO A 1 268 ? -4.819 -24.383 -61.711 1.00 51.77 267 PRO A CA 1
ATOM 1913 C C . PRO A 1 268 ? -3.778 -24.271 -60.639 1.00 48.44 267 PRO A C 1
ATOM 1914 O O . PRO A 1 268 ? -4.044 -23.707 -59.633 1.00 44.59 267 PRO A O 1
ATOM 1918 N N . GLN A 1 269 ? -2.592 -24.761 -60.922 1.00 51.94 268 GLN A N 1
ATOM 1919 C CA . GLN A 1 269 ? -1.469 -24.599 -60.047 1.00 54.06 268 GLN A CA 1
ATOM 1920 C C . GLN A 1 269 ? -1.239 -23.170 -59.696 1.00 55.55 268 GLN A C 1
ATOM 1921 O O . GLN A 1 269 ? -0.843 -22.862 -58.611 1.00 51.55 268 GLN A O 1
ATOM 1927 N N . ASN A 1 270 ? -1.533 -22.288 -60.609 1.00 49.68 269 ASN A N 1
ATOM 1928 C CA . ASN A 1 270 ? -1.196 -20.909 -60.431 1.00 57.45 269 ASN A CA 1
ATOM 1929 C C . ASN A 1 270 ? -2.184 -20.150 -59.620 1.00 61.26 269 ASN A C 1
ATOM 1930 O O . ASN A 1 270 ? -2.242 -18.954 -59.651 1.00 61.90 269 ASN A O 1
ATOM 1935 N N . VAL A 1 271 ? -2.962 -20.861 -58.852 1.00 60.31 270 VAL A N 1
ATOM 1936 C CA . VAL A 1 271 ? -3.892 -20.191 -57.976 1.00 63.01 270 VAL A CA 1
ATOM 1937 C C . VAL A 1 271 ? -3.253 -19.917 -56.595 1.00 59.29 270 VAL A C 1
ATOM 1938 O O . VAL A 1 271 ? -3.637 -19.033 -55.895 1.00 59.46 270 VAL A O 1
ATOM 1942 N N . PHE A 1 272 ? -2.247 -20.699 -56.279 1.00 53.14 271 PHE A N 1
ATOM 1943 C CA . PHE A 1 272 ? -1.375 -20.640 -55.147 1.00 52.79 271 PHE A CA 1
ATOM 1944 C C . PHE A 1 272 ? 0.052 -20.243 -55.513 1.00 56.09 271 PHE A C 1
ATOM 1945 O O . PHE A 1 272 ? 0.668 -20.853 -56.359 1.00 54.53 271 PHE A O 1
ATOM 1953 N N . GLN A 1 273 ? 0.550 -19.375 -54.824 1.00 52.64 272 GLN A N 1
ATOM 1954 C CA . GLN A 1 273 ? 1.949 -19.050 -54.822 1.00 49.19 272 GLN A CA 1
ATOM 1955 C C . GLN A 1 273 ? 2.665 -20.196 -54.228 1.00 53.17 272 GLN A C 1
ATOM 1956 O O . GLN A 1 273 ? 2.074 -21.023 -53.602 1.00 52.85 272 GLN A O 1
ATOM 1962 N N . LYS A 1 274 ? 3.957 -20.270 -54.436 1.00 49.46 273 LYS A N 1
ATOM 1963 C CA . LYS A 1 274 ? 4.724 -21.314 -53.815 1.00 44.88 273 LYS A CA 1
ATOM 1964 C C . LYS A 1 274 ? 4.670 -21.102 -52.306 1.00 48.65 273 LYS A C 1
ATOM 1965 O O . LYS A 1 274 ? 4.663 -20.014 -51.836 1.00 46.33 273 LYS A O 1
ATOM 1967 N N . GLY A 1 275 ? 4.587 -22.177 -51.582 1.00 41.50 274 GLY A N 1
ATOM 1968 C CA . GLY A 1 275 ? 4.479 -22.056 -50.138 1.00 43.51 274 GLY A CA 1
ATOM 1969 C C . GLY A 1 275 ? 3.832 -23.261 -49.496 1.00 42.17 274 GLY A C 1
ATOM 1970 O O . GLY A 1 275 ? 3.637 -24.300 -50.137 1.00 43.62 274 GLY A O 1
ATOM 1971 N N . ILE A 1 276 ? 3.476 -23.154 -48.221 1.00 35.28 275 ILE A N 1
ATOM 1972 C CA A ILE A 1 276 ? 2.953 -24.225 -47.453 0.50 29.31 275 ILE A CA 1
ATOM 1973 C CA B ILE A 1 276 ? 2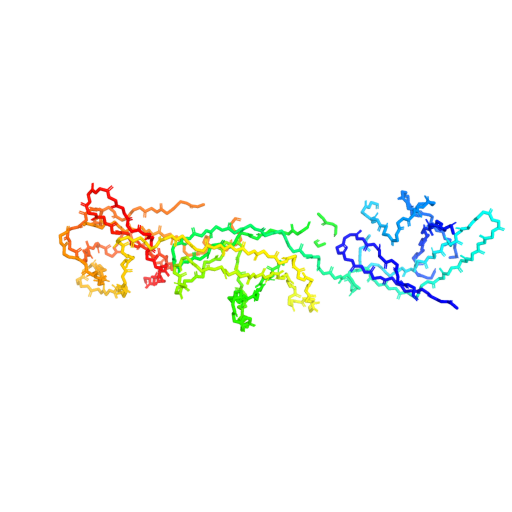.934 -24.246 -47.462 0.50 29.60 275 ILE A CA 1
ATOM 1974 C C . ILE A 1 276 ? 1.527 -23.797 -47.056 1.00 36.94 275 ILE A C 1
ATOM 1975 O O . ILE A 1 276 ? 1.367 -22.867 -46.321 1.00 34.01 275 ILE A O 1
ATOM 1984 N N . TYR A 1 277 ? 0.556 -24.626 -47.372 1.00 30.20 276 TYR A N 1
ATOM 1985 C CA . TYR A 1 277 ? -0.834 -24.328 -47.032 1.00 29.07 276 TYR A CA 1
ATOM 1986 C C . TYR A 1 277 ? -1.474 -25.455 -46.246 1.00 32.50 276 TYR A C 1
ATOM 1987 O O . TYR A 1 277 ? -0.917 -26.552 -46.143 1.00 30.81 276 TYR A O 1
ATOM 1996 N N . LEU A 1 278 ? -2.651 -25.174 -45.682 1.00 22.74 277 LEU A N 1
ATOM 1997 C CA . LEU A 1 278 ? -3.488 -26.207 -45.104 1.00 20.48 277 LEU A CA 1
ATOM 1998 C C . LEU A 1 278 ? -4.777 -26.270 -45.924 1.00 22.25 277 LEU A C 1
ATOM 1999 O O . LEU A 1 278 ? -5.299 -25.227 -46.320 1.00 25.98 277 LEU A O 1
ATOM 2004 N N . LEU A 1 279 ? -5.269 -27.483 -46.181 1.00 19.50 278 LEU A N 1
ATOM 2005 C CA . LEU A 1 279 ? -6.535 -27.675 -46.892 1.00 19.15 278 LEU A CA 1
ATOM 2006 C C . LEU A 1 279 ? -7.476 -28.448 -45.987 1.00 22.02 278 LEU A C 1
ATOM 2007 O O . LEU A 1 279 ? -7.044 -29.268 -45.175 1.00 24.04 278 LEU A O 1
ATOM 2012 N N . ARG A 1 280 ? -8.775 -28.193 -46.127 1.00 20.28 279 ARG A N 1
ATOM 2013 C CA . ARG A 1 280 ? -9.768 -28.996 -45.434 1.00 17.27 279 ARG A CA 1
ATOM 2014 C C . ARG A 1 280 ? -11.016 -29.089 -46.302 1.00 14.58 279 ARG A C 1
ATOM 2015 O O . ARG A 1 280 ? -11.255 -28.229 -47.144 1.00 21.05 279 ARG A O 1
ATOM 2023 N N . VAL A 1 281 ? -11.783 -30.151 -46.096 1.00 17.47 280 VAL A N 1
ATOM 2024 C CA . VAL A 1 281 ? -12.941 -30.442 -46.953 1.00 14.83 280 VAL A CA 1
ATOM 2025 C C . VAL A 1 281 ? -14.135 -30.794 -46.085 1.00 20.36 280 VAL A C 1
ATOM 2026 O O . VAL A 1 281 ? -13.994 -31.478 -45.065 1.00 20.43 280 VAL A O 1
ATOM 2030 N N . GLN A 1 282 ? -15.300 -30.339 -46.466 1.00 17.19 281 GLN A N 1
ATOM 2031 C CA . GLN A 1 282 ? -16.539 -30.587 -45.774 1.00 18.47 281 GLN A CA 1
ATOM 2032 C C . GLN A 1 282 ? -17.569 -31.198 -46.727 1.00 25.09 281 GLN A C 1
ATOM 2033 O O . GLN A 1 282 ? -17.624 -30.809 -47.838 1.00 21.84 281 GLN A O 1
ATOM 2039 N N . ALA A 1 283 ? -18.389 -32.107 -46.240 1.00 20.76 282 ALA A N 1
ATOM 2040 C CA . ALA A 1 283 ? -19.403 -32.756 -47.080 1.00 23.60 282 ALA A CA 1
ATOM 2041 C C . ALA A 1 283 ?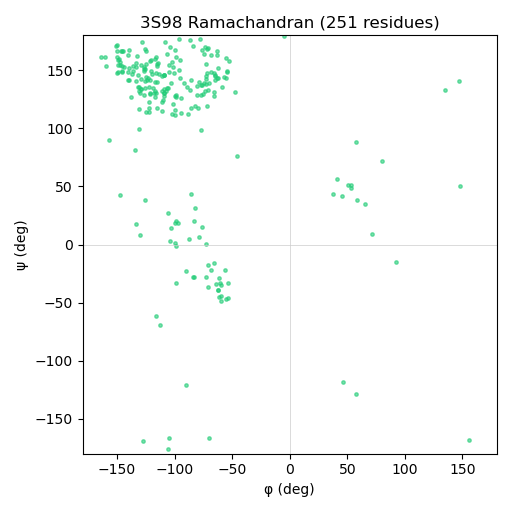 -20.790 -32.207 -46.777 1.00 26.38 282 ALA A C 1
ATOM 2042 O O . ALA A 1 283 ? -21.057 -31.729 -45.673 1.00 23.80 282 ALA A O 1
ATOM 2044 N N . SER A 1 284 ? -21.687 -32.280 -47.756 1.00 25.36 283 SER A N 1
ATOM 2045 C CA . SER A 1 284 ? -23.068 -31.905 -47.507 1.00 23.20 283 SER A CA 1
ATOM 2046 C C . SER A 1 284 ? -24.018 -32.764 -48.320 1.00 29.74 283 SER A C 1
ATOM 2047 O O . SER A 1 284 ? -23.688 -33.183 -49.435 1.00 25.51 283 SER A O 1
ATOM 2050 N N . ASP A 1 285 ? -25.205 -32.996 -47.772 1.00 30.45 284 ASP A N 1
ATOM 2051 C CA . ASP A 1 285 ? -26.258 -33.667 -48.531 1.00 37.64 284 ASP A CA 1
ATOM 2052 C C . ASP A 1 285 ? -27.299 -32.658 -49.015 1.00 40.42 284 ASP A C 1
ATOM 2053 O O . ASP A 1 285 ? -28.380 -33.039 -49.446 1.00 38.99 284 ASP A O 1
ATOM 2058 N N . GLY A 1 286 ? -26.970 -31.371 -48.944 1.00 35.69 285 GLY A N 1
ATOM 2059 C CA . GLY A 1 286 ? -27.911 -30.330 -49.317 1.00 38.91 285 GLY A CA 1
ATOM 2060 C C . GLY A 1 286 ? -28.724 -29.834 -48.138 1.00 47.39 285 GLY A C 1
ATOM 2061 O O . GLY A 1 286 ? -29.345 -28.769 -48.204 1.00 55.61 285 GLY A O 1
ATOM 2062 N N . ASN A 1 287 ? -28.703 -30.590 -47.043 1.00 45.70 286 ASN A N 1
ATOM 2063 C CA . ASN A 1 287 ? -29.440 -30.192 -45.846 1.00 47.01 286 ASN A CA 1
ATOM 2064 C C . ASN A 1 287 ? -28.511 -29.917 -44.670 1.00 39.36 286 ASN A C 1
ATOM 2065 O O . ASN A 1 287 ? -28.464 -28.808 -44.137 1.00 46.35 286 ASN A O 1
ATOM 2070 N N . ASN A 1 288 ? -27.792 -30.934 -44.272 1.00 35.89 287 ASN A N 1
ATOM 2071 C CA . ASN A 1 288 ? -26.769 -30.885 -43.269 1.00 33.58 287 ASN A CA 1
ATOM 2072 C C . ASN A 1 288 ? -25.321 -30.926 -43.818 1.00 33.57 287 ASN A C 1
ATOM 2073 O O . ASN A 1 288 ? -25.118 -31.168 -44.961 1.00 32.19 287 ASN A O 1
ATOM 2078 N N . THR A 1 289 ? -24.342 -30.686 -42.963 1.00 28.96 288 THR A N 1
ATOM 2079 C CA . THR A 1 289 ? -22.936 -30.780 -43.343 1.00 28.95 288 THR A CA 1
ATOM 2080 C C . THR A 1 289 ? -22.218 -31.713 -42.368 1.00 29.26 288 THR A C 1
ATOM 2081 O O . THR A 1 289 ? -22.636 -31.860 -41.223 1.00 29.82 288 THR A O 1
ATOM 2085 N N . SER A 1 290 ? -21.151 -32.360 -42.827 1.00 23.51 289 SER A N 1
ATOM 2086 C CA . SER A 1 290 ? -20.267 -33.102 -41.938 1.00 22.44 289 SER A CA 1
ATOM 2087 C C . SER A 1 290 ? -19.463 -32.074 -41.157 1.00 26.46 289 SER A C 1
ATOM 2088 O O . SER A 1 290 ? -19.458 -30.883 -41.496 1.00 24.62 289 SER A O 1
ATOM 2091 N N . PHE A 1 291 ? -18.750 -32.529 -40.140 1.00 23.76 290 PHE A N 1
ATOM 2092 C CA . PHE A 1 291 ? -17.700 -31.683 -39.582 1.00 23.05 290 PHE A CA 1
ATOM 2093 C C . PHE A 1 291 ? -16.565 -31.638 -40.593 1.00 28.27 290 PHE A C 1
ATOM 2094 O O . PHE A 1 291 ? -16.566 -32.394 -41.576 1.00 23.00 290 PHE A O 1
ATOM 2102 N N . TRP A 1 292 ? -15.613 -30.734 -40.388 1.00 20.58 291 TRP A N 1
ATOM 2103 C CA . TRP A 1 292 ? -14.482 -30.653 -41.304 1.00 19.87 291 TRP A CA 1
ATOM 2104 C C . TRP A 1 292 ? -13.611 -31.891 -41.258 1.00 25.00 291 TRP A C 1
ATOM 2105 O O . TRP A 1 292 ? -13.449 -32.520 -40.212 1.00 23.94 291 TRP A O 1
ATOM 2116 N N . SER A 1 293 ? -13.029 -32.232 -42.404 1.00 21.24 292 SER A N 1
ATOM 2117 C CA . SER A 1 293 ? -11.995 -33.241 -42.435 1.00 18.29 292 SER A CA 1
ATOM 2118 C C . SER A 1 293 ? -10.844 -32.712 -41.618 1.00 20.54 292 SER A C 1
ATOM 2119 O O . SER A 1 293 ? -10.799 -31.513 -41.294 1.00 20.31 292 SER A O 1
ATOM 2122 N N . GLU A 1 294 ? -9.904 -33.593 -41.291 1.00 22.68 293 GLU A N 1
ATOM 2123 C CA . GLU A 1 294 ? -8.637 -33.143 -40.720 1.00 24.76 293 GLU A CA 1
ATOM 2124 C C . GLU A 1 294 ? -7.999 -32.120 -41.647 1.00 31.25 293 GLU A C 1
ATOM 2125 O O . GLU A 1 294 ? -8.174 -32.167 -42.862 1.00 24.77 293 GLU A O 1
ATOM 2131 N N . GLU A 1 295 ? -7.248 -31.190 -41.074 1.00 25.86 294 GLU A N 1
ATOM 2132 C CA . GLU A 1 295 ? -6.488 -30.247 -41.886 1.00 27.09 294 GLU A CA 1
ATOM 2133 C C . GLU A 1 295 ? -5.218 -30.909 -42.449 1.00 32.93 294 GLU A C 1
ATOM 2134 O O . GLU A 1 295 ? -4.426 -31.496 -41.706 1.00 35.71 294 GLU A O 1
ATOM 2140 N N A ILE A 1 296 ? -5.041 -30.851 -43.762 0.53 29.24 295 ILE A N 1
ATOM 2141 N N B ILE A 1 296 ? -5.035 -30.801 -43.760 0.47 29.21 295 ILE A N 1
ATOM 2142 C CA A ILE A 1 296 ? -3.892 -31.507 -44.384 0.53 28.38 295 ILE A CA 1
ATOM 2143 C CA B ILE A 1 296 ? -3.927 -31.464 -44.443 0.47 30.54 295 ILE A CA 1
ATOM 2144 C C A ILE A 1 296 ? -2.890 -30.503 -44.951 0.53 32.05 295 ILE A C 1
ATOM 2145 C C B ILE A 1 296 ? -2.884 -30.472 -44.954 0.47 32.31 295 ILE A C 1
ATOM 2146 O O A ILE A 1 296 ? -3.262 -29.482 -45.535 0.53 28.92 295 ILE A O 1
ATOM 2147 O O B ILE A 1 296 ? -3.224 -29.426 -45.513 0.47 28.71 295 ILE A O 1
ATOM 2156 N N . LYS A 1 297 ? -1.610 -30.802 -44.762 1.00 29.46 296 LYS A N 1
ATOM 2157 C CA . LYS A 1 297 ? -0.537 -29.958 -45.268 1.00 34.87 296 LYS A CA 1
ATOM 2158 C C . LYS A 1 297 ? -0.442 -30.043 -46.786 1.00 40.84 296 LYS A C 1
ATOM 2159 O O . LYS A 1 297 ? -0.519 -31.124 -47.369 1.00 46.37 296 LYS A O 1
ATOM 2165 N N . PHE A 1 298 ? -0.291 -28.884 -47.417 1.00 30.61 297 PHE A N 1
ATOM 2166 C CA . PHE A 1 298 ? -0.278 -28.762 -48.865 1.00 37.05 297 PHE A CA 1
ATOM 2167 C C . PHE A 1 298 ? 0.945 -27.926 -49.236 1.00 43.33 297 PHE A C 1
ATOM 2168 O O . PHE A 1 298 ? 0.927 -26.696 -49.123 1.00 35.17 297 PHE A O 1
ATOM 2176 N N . ASP A 1 299 ? 2.015 -28.605 -49.644 1.00 47.66 298 ASP A N 1
ATOM 2177 C CA . ASP A 1 299 ? 3.256 -27.940 -50.039 1.00 50.35 298 ASP A CA 1
ATOM 2178 C C . ASP A 1 299 ? 3.344 -27.830 -51.557 1.00 49.69 298 ASP A C 1
ATOM 2179 O O . ASP A 1 299 ? 3.488 -28.836 -52.245 1.00 53.91 298 ASP A O 1
ATOM 2184 N N . THR A 1 300 ? 3.247 -26.610 -52.077 1.00 48.77 299 THR A N 1
ATOM 2185 C CA . THR A 1 300 ? 3.354 -26.387 -53.512 1.00 57.27 299 THR A CA 1
ATOM 2186 C C . THR A 1 300 ? 4.815 -26.369 -53.953 1.00 66.12 299 THR A C 1
ATOM 2187 O O . THR A 1 300 ? 5.611 -27.213 -53.533 1.00 72.85 299 THR A O 1
#

Nearest PDB structures (foldseek):
  3s98-assembly1_A  TM=1.003E+00  e=1.801E-48  Homo sapiens
  3se4-assembly1_A  TM=8.824E-01  e=7.159E-41  Homo sapiens
  3wcy-assembly1_A  TM=7.382E-01  e=9.682E-19  Mus musculus
  3s9d-assembly2_D  TM=7.186E-01  e=4.489E-09  Homo sapiens
  3se3-assembly1_C  TM=6.599E-01  e=3.600E-08  Homo sapiens

CATH classification: 2.60.40.10 (+2 more: 2.60.40.10, 2.60.40.10)

InterPro domains:
  IPR003961 Fibronectin type III [PF01108] (12-113)
  IPR003961 Fibronectin type III [PS50853] (331-432)
  IPR013783 Immunoglobulin-like fold [G3DSA:2.60.40.10] (28-126)
  IPR013783 Immunoglobulin-like fold [G3DSA:2.60.40.10] (127-229)
  IPR013783 Immunoglobulin-like fold [G3DSA:2.60.40.10] (230-331)
  IPR013783 Immunoglobulin-like fold [G3DSA:2.60.40.10] (332-436)
  IPR015373 Interferon/interleukin receptor domain [PF09294] (127-224)
  IPR015373 Interferon/interleukin receptor domain [PF09294] (332-430)
  IPR016669 Interferon alpha/beta receptor 1 [PIRSF016567] (2-556)
  IPR036116 Fibronectin type III superfamily [SSF49265] (32-122)
  IPR036116 Fibronectin type III superfamily [SSF49265] (111-223)
  IPR036116 Fibronectin type III superfamily [SSF49265] (229-339)
  IPR036116 Fibronectin type III superfamily [SSF49265] (334-430)

Sequence (267 aa):
QKVEVDIIDDNFILRWNVTFSFDYQKTGDNWIKLSSGCQNITSTKCNFSSNVYEEIKLRIRAEKENTSSWYEVDSSFTPFRKAQIGPPEVHHLEAEDKAIVIHISPGSVWSFTYSLVIWKNSSGVEERIENIYSRHKIYKLSPETTYCCLKVKAALLTSWKIGVYSPVHCIKTTVENELPPPENIEVSVQNQNYVLKWDYTYANTFQVQWLHAFLKRNPYKWKQIPDCENVKTTQCVFPQNVFQKGIIYLLRVQASDGNNTSFWSEEIIKFDT

Secondary structure (DSSP, 8-state):
---EEEEETTEEEEE---EEEEEEEE-----EEPTT-SSBSSSEEE----TTS-EEEEEEEE-SS-EEEEE---B-HHHH-BPPPPEEEEEE-SS-EEEEEE-------EEEEEEEETTT---EEEEEE-TEEEE-SPPTT-EEEEEEEEEEGGGTEE-PPPPPEEEE--SPPSSPPPEEEEEEEETTEEEEEEE-SS---EEEEEEEGGGGS-----EE-GGGTTBSSSEEEEEGGGS-SSEEEEEEEEB-SS-BPPPPPPEEEE-

Foldseek 3Di:
DAWEWAAEAQKTAIDDCKFKWKWKDQPDDDTHGQPPRGRHPHRIDGRPVAQQTKMKMWMWIDDPPDIDIHIYDIDRRVLRYAYEAWDWDWDAAFFKIWIATDGPHPQPKFKKKWKDFPVPPDIDIDGRDARTDMDGRHHGQTKMKMWMWIADVVSPHTHDIDDIDIDGHHPDDPFAAWADWDWDDDDQKIKIFTDGDDAWWKWKWKFQVVCPHPHGDTHTDVQRPGHRDRMGMDGPVVDDFHKMWMWMWDDNVPDIHPIDDIDIDGD